Protein AF-A0A4Y2H648-F1 (afdb_monomer)

Structure (mmCIF, N/CA/C/O backbone):
data_AF-A0A4Y2H648-F1
#
_entry.id   AF-A0A4Y2H648-F1
#
loop_
_atom_site.group_PDB
_atom_site.id
_atom_site.type_symbol
_atom_site.label_atom_id
_atom_site.label_alt_id
_atom_site.label_comp_id
_atom_site.label_asym_id
_atom_site.label_entity_id
_atom_site.label_seq_id
_atom_site.pdbx_PDB_ins_code
_atom_site.Cartn_x
_atom_site.Cartn_y
_atom_site.Cartn_z
_atom_site.occupancy
_atom_site.B_iso_or_equiv
_atom_site.auth_seq_id
_atom_site.auth_comp_id
_atom_site.auth_asym_id
_atom_site.auth_atom_id
_atom_site.pdbx_PDB_model_num
ATOM 1 N N . THR A 1 1 ? 8.437 -35.484 0.766 1.00 56.31 1 THR A N 1
ATOM 2 C CA . THR A 1 1 ? 7.926 -36.412 -0.261 1.00 56.31 1 THR A CA 1
ATOM 3 C C . THR A 1 1 ? 6.545 -36.847 0.167 1.00 56.31 1 THR A C 1
ATOM 5 O O . THR A 1 1 ? 6.325 -37.040 1.355 1.00 56.31 1 THR A O 1
ATOM 8 N N . VAL A 1 2 ? 5.593 -36.913 -0.756 1.00 60.34 2 VAL A N 1
ATOM 9 C CA . VAL A 1 2 ? 4.230 -37.395 -0.481 1.00 60.34 2 VAL A CA 1
ATOM 10 C C . VAL A 1 2 ? 4.088 -38.755 -1.157 1.00 60.34 2 VAL A C 1
ATOM 12 O O . VAL A 1 2 ? 4.535 -38.912 -2.292 1.00 60.34 2 VAL A O 1
ATOM 15 N N . ARG A 1 3 ? 3.530 -39.748 -0.459 1.00 74.69 3 ARG A N 1
ATOM 16 C CA . ARG A 1 3 ? 3.314 -41.106 -0.981 1.00 74.69 3 ARG A CA 1
ATOM 17 C C . ARG A 1 3 ? 1.836 -41.286 -1.309 1.00 74.69 3 ARG A C 1
ATOM 19 O O . ARG A 1 3 ? 0.997 -41.031 -0.451 1.00 74.69 3 ARG A O 1
ATOM 26 N N . VAL A 1 4 ? 1.531 -41.753 -2.517 1.00 65.62 4 VAL A N 1
ATOM 27 C CA . VAL A 1 4 ? 0.186 -42.203 -2.904 1.00 65.62 4 VAL A CA 1
ATOM 28 C C . VAL A 1 4 ? 0.320 -43.620 -3.457 1.00 65.62 4 VAL A C 1
ATOM 30 O O . VAL A 1 4 ? 1.028 -43.845 -4.437 1.00 65.62 4 VAL A O 1
ATOM 33 N N . GLY A 1 5 ? -0.294 -44.599 -2.786 1.00 81.19 5 GLY A N 1
ATOM 34 C CA . GLY A 1 5 ? -0.111 -46.020 -3.104 1.00 81.19 5 GLY A CA 1
ATOM 35 C C . GLY A 1 5 ? 1.351 -46.470 -2.957 1.00 81.19 5 GLY A C 1
ATOM 36 O O . GLY A 1 5 ? 1.956 -46.309 -1.893 1.00 81.19 5 GLY A O 1
ATOM 37 N N . ASN A 1 6 ? 1.934 -47.011 -4.032 1.00 81.88 6 ASN A N 1
ATOM 38 C CA . ASN A 1 6 ? 3.342 -47.437 -4.090 1.00 81.88 6 ASN A CA 1
ATOM 39 C C . ASN A 1 6 ? 4.291 -46.399 -4.705 1.00 81.88 6 ASN A C 1
ATOM 41 O O . ASN A 1 6 ? 5.480 -46.670 -4.860 1.00 81.88 6 ASN A O 1
ATOM 45 N N . SER A 1 7 ? 3.801 -45.203 -5.027 1.00 66.81 7 SER A N 1
ATOM 46 C CA . SER A 1 7 ? 4.593 -44.171 -5.692 1.00 66.81 7 SER A CA 1
ATOM 47 C C . SER A 1 7 ? 4.903 -43.018 -4.739 1.00 66.81 7 SER A C 1
ATOM 49 O O . SER A 1 7 ? 4.025 -42.504 -4.042 1.00 66.81 7 SER A O 1
ATOM 51 N N . PHE A 1 8 ? 6.168 -42.595 -4.717 1.00 81.38 8 PHE A N 1
ATOM 52 C CA . PHE A 1 8 ? 6.629 -41.427 -3.969 1.00 81.38 8 PHE A CA 1
ATOM 53 C C . PHE A 1 8 ? 6.791 -40.226 -4.904 1.00 81.38 8 PHE A C 1
ATOM 55 O O . PHE A 1 8 ? 7.285 -40.360 -6.022 1.00 81.38 8 PHE A O 1
ATOM 62 N N . SER A 1 9 ? 6.401 -39.038 -4.441 1.00 78.31 9 SER A N 1
ATOM 63 C CA . SER A 1 9 ? 6.643 -37.790 -5.167 1.00 78.31 9 SER A CA 1
ATOM 64 C C . SER A 1 9 ? 8.141 -37.479 -5.249 1.00 78.31 9 SER A C 1
ATOM 66 O O . SER A 1 9 ? 8.887 -37.746 -4.304 1.00 78.31 9 SER A O 1
ATOM 68 N N . SER A 1 10 ? 8.566 -36.793 -6.312 1.00 77.94 10 SER A N 1
ATOM 69 C CA . SER A 1 10 ? 9.904 -36.198 -6.372 1.00 77.94 10 SER A CA 1
ATOM 70 C C . SER A 1 10 ? 10.099 -35.147 -5.268 1.00 77.94 10 SER A C 1
ATOM 72 O O . SER A 1 10 ? 9.147 -34.500 -4.811 1.00 77.94 10 SER A O 1
ATOM 74 N N . GLY A 1 11 ? 11.338 -35.010 -4.788 1.00 75.94 11 GLY A N 1
ATOM 75 C CA . GLY A 1 11 ? 11.712 -33.961 -3.842 1.00 75.94 11 GLY A CA 1
ATOM 76 C C . GLY A 1 11 ? 11.601 -32.586 -4.498 1.00 75.94 11 GLY A C 1
ATOM 77 O O . GLY A 1 11 ? 12.023 -32.407 -5.638 1.00 75.94 11 GLY A O 1
ATOM 78 N N . ARG A 1 12 ? 11.026 -31.613 -3.787 1.00 71.94 12 ARG A N 1
ATOM 79 C CA . ARG A 1 12 ? 10.993 -30.207 -4.207 1.00 71.94 12 ARG A CA 1
ATOM 80 C C . ARG A 1 12 ? 11.706 -29.360 -3.166 1.00 71.94 12 ARG A C 1
ATOM 82 O O . ARG A 1 12 ? 11.459 -29.525 -1.973 1.00 71.94 12 ARG A O 1
ATOM 89 N N . THR A 1 13 ? 12.560 -28.452 -3.620 1.00 73.38 13 THR A N 1
ATOM 90 C CA . THR A 1 13 ? 13.232 -27.478 -2.758 1.00 73.38 13 THR A CA 1
ATOM 91 C C . THR A 1 13 ? 12.210 -26.461 -2.249 1.00 73.38 13 THR A C 1
ATOM 93 O O . THR A 1 13 ? 11.437 -25.910 -3.032 1.00 73.38 13 THR A O 1
ATOM 96 N N . ILE A 1 14 ? 12.176 -26.229 -0.936 1.00 61.16 14 ILE A N 1
ATOM 97 C CA . ILE A 1 14 ? 11.295 -25.231 -0.318 1.00 61.16 14 ILE A CA 1
ATOM 98 C C . ILE A 1 14 ? 12.033 -23.890 -0.315 1.00 61.16 14 ILE A C 1
ATOM 100 O O . ILE A 1 14 ? 13.020 -23.736 0.394 1.00 61.16 14 ILE A O 1
ATOM 104 N N . GLU A 1 15 ? 11.557 -22.918 -1.094 1.00 59.50 15 GLU A N 1
ATOM 105 C CA . GLU A 1 15 ? 12.171 -21.579 -1.156 1.00 59.50 15 GLU A CA 1
ATOM 106 C C . GLU A 1 15 ? 11.704 -20.637 -0.035 1.00 59.50 15 GLU A C 1
ATOM 108 O O . GLU A 1 15 ? 12.376 -19.658 0.284 1.00 59.50 15 GLU A O 1
ATOM 113 N N . ALA A 1 16 ? 10.533 -20.894 0.554 1.00 59.06 16 ALA A N 1
ATOM 114 C CA . ALA A 1 16 ? 10.008 -20.136 1.685 1.00 59.06 16 ALA A CA 1
ATOM 115 C C . ALA A 1 16 ? 8.931 -20.930 2.433 1.00 59.06 16 ALA A C 1
ATOM 117 O O . ALA A 1 16 ? 8.161 -21.668 1.820 1.00 59.06 16 ALA A O 1
ATOM 118 N N . GLY A 1 17 ? 8.825 -20.686 3.739 1.00 60.22 17 GLY A N 1
ATOM 119 C CA . GLY A 1 17 ? 7.880 -21.360 4.627 1.00 60.22 17 GLY A CA 1
ATOM 120 C C . GLY A 1 17 ? 8.559 -22.426 5.482 1.00 60.22 17 GLY A C 1
ATOM 121 O O . GLY A 1 17 ? 9.676 -22.852 5.198 1.00 60.22 17 GLY A O 1
ATOM 122 N N . VAL A 1 18 ? 7.885 -22.834 6.554 1.00 69.62 18 VAL A N 1
ATOM 123 C CA . VAL A 1 18 ? 8.356 -23.900 7.441 1.00 69.62 18 VAL A CA 1
ATOM 124 C C . VAL A 1 18 ? 7.448 -25.111 7.269 1.00 69.62 18 VAL A C 1
ATOM 126 O O . VAL A 1 18 ? 6.243 -24.959 7.074 1.00 69.62 18 VAL A O 1
ATOM 129 N N . VAL A 1 19 ? 8.021 -26.315 7.306 1.00 72.69 19 VAL A N 1
ATOM 130 C CA . VAL A 1 19 ? 7.260 -27.562 7.157 1.00 72.69 19 VAL A CA 1
ATOM 131 C C . VAL A 1 19 ? 6.225 -27.657 8.278 1.00 72.69 19 VAL A C 1
ATOM 133 O O . VAL A 1 19 ? 6.572 -27.622 9.465 1.00 72.69 19 VAL A O 1
ATOM 136 N N . GLN A 1 20 ? 4.954 -27.777 7.898 1.00 69.06 20 GLN A N 1
ATOM 137 C CA . GLN A 1 20 ? 3.858 -27.970 8.841 1.00 69.06 20 GLN A CA 1
ATOM 138 C C . GLN A 1 20 ? 4.069 -29.294 9.593 1.00 69.06 20 GLN A C 1
ATOM 140 O O . GLN A 1 20 ? 4.356 -30.319 8.979 1.00 69.06 20 GLN A O 1
ATOM 145 N N . GLY A 1 21 ? 3.988 -29.263 10.926 1.00 71.06 21 GLY A N 1
ATOM 146 C CA . GLY A 1 21 ? 4.304 -30.416 11.782 1.00 71.06 21 GLY A CA 1
ATOM 147 C C . GLY A 1 21 ? 5.778 -30.538 12.195 1.00 71.06 21 GLY A C 1
ATOM 148 O O . GLY A 1 21 ? 6.138 -31.474 12.906 1.00 71.06 21 GLY A O 1
ATOM 149 N N . SER A 1 22 ? 6.647 -29.600 11.800 1.00 78.75 22 SER A N 1
ATOM 150 C CA . SER A 1 22 ? 8.022 -29.549 12.314 1.00 78.75 22 SER A CA 1
ATOM 151 C C . SER A 1 22 ? 8.075 -29.009 13.749 1.00 78.75 22 SER A C 1
ATOM 153 O O . SER A 1 22 ? 7.385 -28.050 14.091 1.00 78.75 22 SER A O 1
ATOM 155 N N . LYS A 1 23 ? 8.964 -29.575 14.579 1.00 77.19 23 LYS A N 1
ATOM 156 C CA . LYS 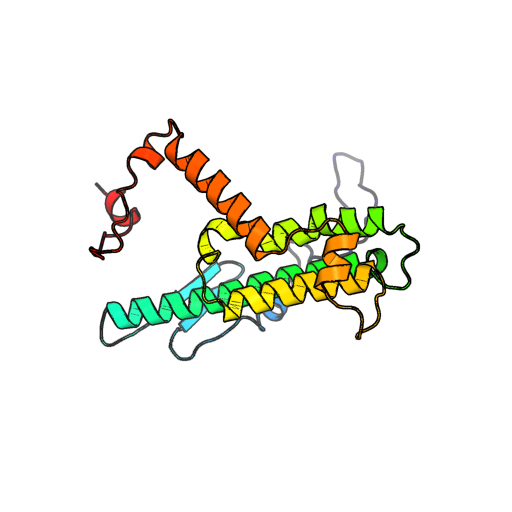A 1 23 ? 9.203 -29.106 15.960 1.00 77.19 23 LYS A CA 1
ATOM 157 C C . LYS A 1 23 ? 9.715 -27.659 16.021 1.00 77.19 23 LYS A C 1
ATOM 159 O O . LYS A 1 23 ? 9.470 -26.966 17.000 1.00 77.19 23 LYS A O 1
ATOM 164 N N . LEU A 1 24 ? 10.403 -27.207 14.969 1.00 74.38 24 LEU A N 1
ATOM 165 C CA . LEU A 1 24 ? 10.948 -25.849 14.856 1.00 74.38 24 LEU A CA 1
ATOM 166 C C . LEU A 1 24 ? 9.954 -24.837 14.269 1.00 74.38 24 LEU A C 1
ATOM 168 O O . LEU A 1 24 ? 10.129 -23.640 14.472 1.00 74.38 24 LEU A O 1
ATOM 172 N N . GLY A 1 25 ? 8.898 -25.289 13.583 1.00 76.44 25 GLY A N 1
ATOM 173 C CA . GLY A 1 25 ? 7.875 -24.427 12.980 1.00 76.44 25 GLY A CA 1
ATOM 174 C C . GLY A 1 25 ? 7.325 -23.356 13.922 1.00 76.44 25 GLY A C 1
ATOM 175 O O . GLY A 1 25 ? 7.406 -22.175 13.577 1.00 76.44 25 GLY A O 1
ATOM 176 N N . PRO A 1 26 ? 6.849 -23.728 15.124 1.00 77.44 26 PRO A N 1
ATOM 177 C CA . PRO A 1 26 ? 6.342 -22.765 16.098 1.00 77.44 26 PRO A CA 1
ATOM 178 C C . PRO A 1 26 ? 7.392 -21.737 16.544 1.00 77.44 26 PRO A C 1
ATOM 180 O O . PRO A 1 26 ? 7.087 -20.555 16.661 1.00 77.44 26 PRO A O 1
ATOM 183 N N . GLN A 1 27 ? 8.646 -22.155 16.739 1.00 73.56 27 GLN A N 1
ATOM 184 C CA . GLN A 1 27 ? 9.730 -21.261 17.162 1.00 73.56 27 GLN A CA 1
ATOM 185 C C . GLN A 1 27 ? 10.105 -20.267 16.057 1.00 73.56 27 GLN A C 1
ATOM 187 O O . GLN A 1 27 ? 10.240 -19.072 16.315 1.00 73.56 27 GLN A O 1
ATOM 192 N N . CYS A 1 28 ? 10.209 -20.737 14.810 1.00 68.88 28 CYS A N 1
ATOM 193 C CA . CYS A 1 28 ? 10.437 -19.878 13.652 1.00 68.88 28 CYS A CA 1
ATOM 194 C C . CYS A 1 28 ? 9.297 -18.872 13.457 1.00 68.88 28 CYS A C 1
ATOM 196 O O . CYS A 1 28 ? 9.558 -17.719 13.123 1.00 68.88 28 CYS A O 1
ATOM 198 N N . PHE A 1 29 ? 8.048 -19.285 13.692 1.00 69.62 29 PHE A N 1
ATOM 199 C CA . PHE A 1 29 ? 6.898 -18.389 13.649 1.00 69.62 29 PHE A CA 1
ATOM 200 C C . PHE A 1 29 ? 6.971 -17.312 14.745 1.00 69.62 29 PHE A C 1
ATOM 202 O O . PHE A 1 29 ? 6.808 -16.135 14.438 1.00 69.62 29 PHE A O 1
ATOM 209 N N . SER A 1 30 ? 7.303 -17.676 15.990 1.00 74.06 30 SER A N 1
ATOM 210 C CA . SER A 1 30 ? 7.474 -16.710 17.087 1.00 74.06 30 SER A CA 1
ATOM 211 C C . SER A 1 30 ? 8.573 -15.683 16.805 1.00 74.06 30 SER A C 1
ATOM 213 O O . SER A 1 30 ? 8.378 -14.496 17.051 1.00 74.06 30 SER A O 1
ATOM 215 N N . ILE A 1 31 ? 9.706 -16.112 16.235 1.00 74.75 31 ILE A N 1
ATOM 216 C CA . ILE A 1 31 ? 10.774 -15.201 15.790 1.00 74.75 31 ILE A CA 1
ATOM 217 C C . ILE A 1 31 ? 10.264 -14.294 14.662 1.00 74.75 31 ILE A C 1
ATOM 219 O O . ILE A 1 31 ? 10.514 -13.092 14.673 1.00 74.75 31 ILE A O 1
ATOM 223 N N . PHE A 1 32 ? 9.518 -14.855 13.707 1.00 68.00 32 PHE A N 1
ATOM 224 C CA . PHE A 1 32 ? 8.982 -14.131 12.556 1.00 68.00 32 PHE A CA 1
ATOM 225 C C . PHE A 1 32 ? 8.021 -12.997 12.947 1.00 68.00 32 PHE A C 1
ATOM 227 O O . PHE A 1 32 ? 8.069 -11.926 12.344 1.00 68.00 32 PHE A O 1
ATOM 234 N N . VAL A 1 33 ? 7.168 -13.200 13.956 1.00 72.19 33 VAL A N 1
ATOM 235 C CA . VAL A 1 33 ? 6.209 -12.180 14.423 1.00 72.19 33 VAL A CA 1
ATOM 236 C C . VAL A 1 33 ? 6.765 -11.257 15.510 1.00 72.19 33 VAL A C 1
ATOM 238 O O . VAL A 1 33 ? 6.073 -10.334 15.932 1.00 72.19 33 VAL A O 1
ATO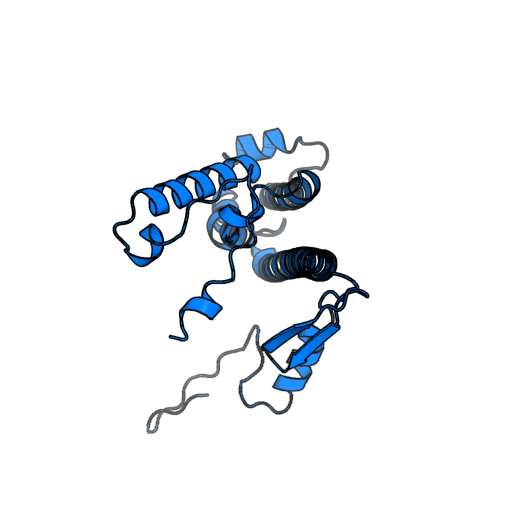M 241 N N . ASN A 1 34 ? 8.005 -11.458 15.965 1.00 79.31 34 ASN A N 1
ATOM 242 C CA . ASN A 1 34 ? 8.559 -10.718 17.102 1.00 79.31 34 ASN A CA 1
ATOM 243 C C . ASN A 1 34 ? 8.664 -9.198 16.853 1.00 79.31 34 ASN A C 1
ATOM 245 O O . ASN A 1 34 ? 8.527 -8.415 17.792 1.00 79.31 34 ASN A O 1
ATOM 249 N N . ASP A 1 35 ? 8.829 -8.789 15.590 1.00 79.12 35 ASP A N 1
ATOM 250 C CA . ASP A 1 35 ? 8.943 -7.384 15.162 1.00 79.12 35 ASP A CA 1
ATOM 251 C C . ASP A 1 35 ? 7.589 -6.657 15.030 1.00 79.12 35 ASP A C 1
ATOM 253 O O . ASP A 1 35 ? 7.537 -5.526 14.531 1.00 79.12 35 ASP A O 1
ATOM 257 N N . ILE A 1 36 ? 6.479 -7.301 15.406 1.00 82.50 36 ILE A N 1
ATOM 258 C CA . ILE A 1 36 ? 5.145 -6.694 15.379 1.00 82.50 36 ILE A CA 1
ATOM 259 C C . ILE A 1 36 ? 5.114 -5.408 16.218 1.00 82.50 36 ILE A C 1
ATOM 261 O O . ILE A 1 36 ? 5.704 -5.320 17.297 1.00 82.50 36 ILE A O 1
ATOM 265 N N . THR A 1 37 ? 4.413 -4.386 15.726 1.00 81.88 37 THR A N 1
ATOM 266 C CA . THR A 1 37 ? 4.298 -3.097 16.419 1.00 81.88 37 THR A CA 1
ATOM 267 C C . THR A 1 37 ? 3.648 -3.262 17.788 1.00 81.88 37 THR A C 1
ATOM 269 O O . THR A 1 37 ? 2.596 -3.891 17.903 1.00 81.88 37 THR A O 1
ATOM 272 N N . ARG A 1 38 ? 4.234 -2.648 18.817 1.00 80.94 38 ARG A N 1
ATOM 273 C CA . ARG A 1 38 ? 3.690 -2.583 20.181 1.00 80.94 38 ARG A CA 1
ATOM 274 C C . ARG A 1 38 ? 3.431 -1.121 20.543 1.00 80.94 38 ARG A C 1
ATOM 276 O O . ARG A 1 38 ? 4.246 -0.268 20.206 1.00 80.94 38 ARG A O 1
ATOM 283 N N . ASN A 1 39 ? 2.321 -0.851 21.222 1.00 79.38 39 ASN A N 1
ATOM 284 C CA . ASN A 1 39 ? 1.983 0.457 21.788 1.00 79.38 39 ASN A CA 1
ATOM 285 C C . ASN A 1 39 ? 1.837 0.297 23.314 1.00 79.38 39 ASN A C 1
ATOM 287 O O . ASN A 1 39 ? 1.419 -0.759 23.779 1.00 79.38 39 ASN A O 1
ATOM 291 N N .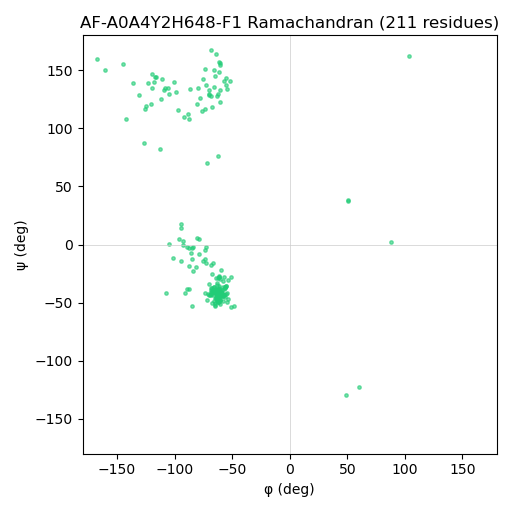 GLN A 1 40 ? 2.199 1.321 24.085 1.00 80.50 40 GLN A N 1
ATOM 292 C CA . GLN A 1 40 ? 2.041 1.362 25.541 1.00 80.50 40 GLN A CA 1
ATOM 293 C C . GLN A 1 40 ? 0.567 1.415 25.975 1.00 80.50 40 GLN A C 1
ATOM 295 O O . GLN A 1 40 ? 0.230 0.960 27.062 1.00 80.50 40 GLN A O 1
ATOM 300 N N . GLU A 1 41 ? -0.319 1.930 25.121 1.00 84.50 41 GLU A N 1
ATOM 301 C CA . GLU A 1 41 ? -1.750 2.097 25.417 1.00 84.50 41 GLU A CA 1
ATOM 302 C C . GLU A 1 41 ? -2.583 0.832 25.155 1.00 84.50 41 GLU A C 1
ATOM 304 O O . GLU A 1 41 ? -3.750 0.756 25.548 1.00 84.50 41 GLU A O 1
ATOM 309 N N . THR A 1 42 ? -2.002 -0.157 24.469 1.00 84.81 42 THR A N 1
ATOM 310 C CA . THR A 1 42 ? -2.690 -1.388 24.071 1.00 84.81 42 THR A CA 1
ATOM 311 C C . THR A 1 42 ? -1.873 -2.618 24.434 1.00 84.81 42 THR A C 1
ATOM 313 O O . THR A 1 42 ? -0.719 -2.750 24.033 1.00 84.81 42 THR A O 1
ATOM 316 N N . LEU A 1 43 ? -2.497 -3.573 25.113 1.00 87.94 43 LEU A N 1
ATOM 317 C CA . LEU A 1 43 ? -1.914 -4.880 25.363 1.00 87.94 43 LEU A CA 1
ATOM 318 C C . LEU A 1 43 ? -2.082 -5.762 24.120 1.00 87.94 43 LEU A C 1
ATOM 320 O O . LEU A 1 43 ? -3.200 -6.021 23.669 1.00 87.94 43 LEU A O 1
ATOM 324 N N . LEU A 1 44 ? -0.955 -6.225 23.584 1.00 87.12 44 LEU A N 1
ATOM 325 C CA . LEU A 1 44 ? -0.902 -7.173 22.480 1.00 87.12 44 LEU A CA 1
ATOM 326 C C . LEU A 1 44 ? -0.708 -8.588 23.030 1.00 87.12 44 LEU A C 1
ATOM 328 O O . LEU A 1 44 ? 0.339 -8.900 23.596 1.00 87.12 44 LEU A O 1
ATOM 332 N N . CYS A 1 45 ? -1.695 -9.449 22.815 1.00 85.69 45 CYS A N 1
ATOM 333 C CA . CYS A 1 45 ? -1.628 -10.869 23.133 1.00 85.69 45 CYS A CA 1
ATOM 334 C C . CYS A 1 45 ? -1.609 -11.664 21.826 1.00 85.69 45 CYS A C 1
ATOM 336 O O . CYS A 1 45 ? -2.497 -11.504 20.992 1.00 85.69 45 CYS A O 1
ATOM 338 N N . MET A 1 46 ? -0.607 -12.520 21.641 1.00 84.25 46 MET A N 1
ATOM 339 C CA . MET A 1 46 ? -0.474 -13.356 20.446 1.00 84.25 46 MET A CA 1
ATOM 340 C C . MET A 1 46 ? -0.409 -14.823 20.839 1.00 84.25 46 MET A C 1
ATOM 342 O O . MET A 1 46 ? 0.282 -15.179 21.794 1.00 84.25 46 MET A O 1
ATOM 346 N N . TYR A 1 47 ? -1.087 -15.666 20.071 1.00 79.00 47 TYR A N 1
ATOM 347 C CA . TYR A 1 47 ? -0.966 -17.111 20.153 1.00 79.00 47 TYR A CA 1
ATOM 348 C C . TYR A 1 47 ? -1.040 -17.690 18.741 1.00 79.00 47 TYR A C 1
ATOM 350 O O . TYR A 1 47 ? -2.098 -17.672 18.123 1.00 79.00 47 TYR A O 1
ATOM 358 N N . ALA A 1 48 ? 0.089 -18.180 18.220 1.00 78.62 48 ALA A N 1
ATOM 359 C CA . ALA A 1 48 ? 0.207 -18.539 16.805 1.00 78.62 48 ALA A CA 1
ATOM 360 C C . ALA A 1 48 ? -0.316 -17.399 15.896 1.00 78.62 48 ALA A C 1
ATOM 362 O O . ALA A 1 48 ? 0.100 -16.251 16.059 1.00 78.62 48 ALA A O 1
ATOM 363 N N . ASP A 1 49 ? -1.194 -17.693 14.938 1.00 74.25 49 ASP A N 1
ATOM 364 C CA . ASP A 1 49 ? -1.803 -16.712 14.038 1.00 74.25 49 ASP A CA 1
ATOM 365 C C . ASP A 1 49 ? -2.905 -15.856 14.685 1.00 74.25 49 ASP A C 1
ATOM 367 O O . ASP A 1 49 ? -3.236 -14.790 14.154 1.00 74.25 49 ASP A O 1
ATOM 371 N N . ASP A 1 50 ? -3.409 -16.244 15.857 1.00 79.25 50 ASP A N 1
ATOM 372 C CA . ASP A 1 50 ? -4.401 -15.471 16.594 1.00 79.25 50 ASP A CA 1
ATOM 373 C C . ASP A 1 50 ? -3.753 -14.289 17.322 1.00 79.25 50 ASP A C 1
ATOM 375 O O . ASP A 1 50 ? -2.810 -14.419 18.108 1.00 79.25 50 ASP A O 1
ATOM 379 N N . THR A 1 51 ? -4.290 -13.095 17.073 1.00 81.94 51 THR A N 1
ATOM 380 C CA . THR A 1 51 ? -3.836 -11.849 17.699 1.00 81.94 51 THR A CA 1
ATOM 381 C C . THR A 1 51 ? -5.008 -11.148 18.372 1.00 81.94 51 THR A C 1
ATOM 383 O O . THR A 1 51 ? -5.970 -10.747 17.716 1.00 81.94 51 THR A O 1
ATOM 386 N N . ALA A 1 52 ? -4.913 -10.959 19.686 1.00 86.00 52 ALA A N 1
ATOM 387 C CA . ALA A 1 52 ? -5.841 -10.173 20.482 1.00 86.00 52 ALA A CA 1
ATOM 388 C C . ALA A 1 52 ? -5.199 -8.838 20.880 1.00 86.00 52 ALA A C 1
ATOM 390 O O . ALA A 1 52 ? -4.051 -8.778 21.316 1.00 86.00 52 ALA A O 1
ATOM 391 N N . ILE A 1 53 ? -5.965 -7.758 20.731 1.00 88.62 53 ILE A N 1
ATOM 392 C CA . ILE A 1 53 ? -5.550 -6.397 21.074 1.00 88.62 53 ILE A CA 1
ATOM 393 C C . ILE A 1 53 ? -6.529 -5.891 22.120 1.00 88.62 53 ILE A C 1
ATOM 395 O O . ILE A 1 53 ? -7.735 -5.823 21.868 1.00 88.62 53 ILE A O 1
ATOM 399 N N . MET A 1 54 ? -6.011 -5.539 23.288 1.00 88.62 54 MET A N 1
ATOM 400 C CA . MET A 1 54 ? -6.800 -5.034 24.404 1.00 88.62 54 MET A CA 1
ATOM 401 C C . MET A 1 54 ? -6.372 -3.603 24.716 1.00 88.62 54 MET A C 1
ATOM 403 O O . MET A 1 54 ? -5.201 -3.262 24.606 1.00 88.62 54 MET A O 1
ATOM 407 N N . SER A 1 55 ? -7.318 -2.753 25.098 1.00 89.44 55 SER A N 1
ATOM 408 C CA . SER A 1 55 ? -7.050 -1.374 25.508 1.00 89.44 55 SER A CA 1
ATOM 409 C C . SER A 1 55 ? -7.865 -1.066 26.751 1.00 89.44 55 SER A C 1
ATOM 411 O O . SER A 1 55 ? -9.045 -1.410 26.821 1.00 89.44 55 SER A O 1
ATOM 413 N N . THR A 1 56 ? -7.250 -0.370 27.698 1.00 87.00 56 THR A N 1
ATOM 414 C CA . THR A 1 56 ? -7.890 0.120 28.922 1.00 87.00 56 THR A CA 1
ATOM 415 C C . THR A 1 56 ? -7.880 1.642 28.920 1.00 87.00 56 THR A C 1
ATOM 417 O O . THR A 1 56 ? -6.924 2.249 28.447 1.00 87.00 56 THR A O 1
ATOM 420 N N . GLY A 1 57 ? -8.928 2.278 29.436 1.00 84.75 57 GLY A N 1
ATOM 421 C CA . GLY A 1 57 ? -9.001 3.735 29.475 1.00 84.75 57 GLY A CA 1
ATOM 422 C C . GLY A 1 57 ? -10.125 4.237 30.368 1.00 84.75 57 GLY A C 1
ATOM 423 O O . GLY A 1 57 ? -11.081 3.517 30.641 1.00 84.75 57 GLY A O 1
ATOM 424 N N . VAL A 1 58 ? -10.010 5.495 30.797 1.00 85.94 58 VAL A N 1
ATOM 425 C CA . VAL A 1 58 ? -10.973 6.177 31.684 1.00 85.94 58 VAL A CA 1
ATOM 426 C C . VAL A 1 58 ? -12.345 6.411 31.042 1.00 85.94 58 VAL A C 1
ATOM 428 O O . VAL A 1 58 ? -13.317 6.691 31.736 1.00 85.94 58 VAL A O 1
ATOM 431 N N . SER A 1 59 ? -12.451 6.294 29.716 1.00 89.00 59 SER A N 1
ATOM 432 C CA . SER A 1 59 ? -13.713 6.413 28.989 1.00 89.00 59 SER A CA 1
ATOM 433 C C . SER A 1 59 ? -13.763 5.469 27.789 1.00 89.00 59 SER A C 1
ATOM 435 O O . SER A 1 59 ? -12.740 5.118 27.198 1.00 89.00 59 SER A O 1
ATOM 437 N N . GLN A 1 60 ? -14.979 5.105 27.369 1.00 83.44 60 GLN A N 1
ATOM 438 C CA . GLN A 1 60 ? -15.199 4.307 26.157 1.00 83.44 60 GLN A CA 1
ATOM 439 C C . GLN A 1 60 ? -14.614 4.976 24.901 1.00 83.44 60 GLN A C 1
ATOM 441 O O . GLN A 1 60 ? -14.204 4.285 23.967 1.00 83.44 60 GLN A O 1
ATOM 446 N N . GLN A 1 61 ? -14.595 6.311 24.873 1.00 83.19 61 GLN A N 1
ATOM 447 C CA . GLN A 1 61 ? -14.041 7.076 23.762 1.00 83.19 61 GLN A CA 1
ATOM 448 C C . GLN A 1 61 ? -12.522 6.891 23.695 1.00 83.19 61 GLN A C 1
ATOM 450 O O . GLN A 1 61 ? -12.024 6.445 22.668 1.00 83.19 61 GLN A O 1
ATOM 455 N N . ALA A 1 62 ? -11.823 7.071 24.821 1.00 83.19 62 ALA A N 1
ATOM 456 C CA . ALA A 1 62 ? -10.379 6.853 24.911 1.00 83.19 62 ALA A CA 1
ATOM 457 C C . ALA A 1 62 ? -9.978 5.423 24.504 1.00 83.19 62 ALA A C 1
ATOM 459 O O . ALA A 1 62 ? -9.062 5.237 23.714 1.00 83.19 62 ALA A O 1
ATOM 460 N N . ILE A 1 63 ? -10.721 4.404 24.957 1.00 82.62 63 ILE A N 1
ATOM 461 C CA . ILE A 1 63 ? -10.482 3.003 24.558 1.00 82.62 63 ILE A CA 1
ATOM 462 C C . ILE A 1 63 ? -10.611 2.828 23.038 1.00 82.62 63 ILE A C 1
ATOM 464 O O . ILE A 1 63 ? -9.821 2.124 22.410 1.00 82.62 63 ILE A O 1
ATOM 468 N N . THR A 1 64 ? -11.625 3.450 22.438 1.00 83.25 64 THR A N 1
ATOM 469 C CA . THR A 1 64 ? -11.884 3.338 20.999 1.00 83.25 64 THR A CA 1
ATOM 470 C C . THR A 1 64 ? -10.794 4.035 20.188 1.00 83.25 64 THR A C 1
ATOM 472 O O . THR A 1 64 ? -10.335 3.483 19.189 1.00 83.25 64 THR A O 1
ATOM 475 N N . ASP A 1 65 ? -10.348 5.205 20.636 1.00 86.19 65 ASP A N 1
ATOM 476 C CA . ASP A 1 65 ? -9.310 5.987 19.970 1.00 86.19 65 ASP A CA 1
ATOM 477 C C . ASP A 1 65 ? -7.950 5.273 20.032 1.00 86.19 65 ASP A C 1
ATOM 479 O O . ASP A 1 65 ? -7.298 5.121 18.996 1.00 86.19 65 ASP A O 1
ATOM 483 N N . ASN A 1 66 ? -7.587 4.707 21.189 1.00 86.06 66 ASN A N 1
ATOM 484 C CA . ASN A 1 66 ? -6.369 3.908 21.364 1.00 86.06 66 ASN A CA 1
ATOM 485 C C . ASN A 1 66 ? -6.363 2.672 20.449 1.00 86.06 66 ASN A C 1
ATOM 487 O O . ASN A 1 66 ? -5.392 2.420 19.731 1.00 86.06 66 ASN A O 1
ATOM 491 N N . LEU A 1 67 ? -7.473 1.921 20.411 1.00 86.62 67 LEU A N 1
ATOM 492 C CA . LEU A 1 67 ? -7.606 0.755 19.532 1.00 86.62 67 LEU A CA 1
ATOM 493 C C . LEU A 1 67 ? -7.533 1.141 18.053 1.00 86.62 67 LEU A C 1
ATOM 495 O O . LEU A 1 67 ? -6.848 0.473 17.281 1.00 86.62 67 LEU A O 1
ATOM 499 N N . ASN A 1 68 ? -8.217 2.209 17.643 1.00 85.00 68 ASN A N 1
ATOM 500 C CA . ASN A 1 68 ? -8.185 2.678 16.259 1.00 85.00 68 ASN A CA 1
ATOM 501 C C . ASN A 1 68 ? -6.778 3.134 15.851 1.00 85.00 68 ASN A C 1
ATOM 503 O O . ASN A 1 68 ? -6.329 2.818 14.746 1.00 85.00 68 ASN A O 1
ATOM 507 N N . SER A 1 69 ? -6.072 3.834 16.744 1.00 84.88 69 SER A N 1
ATOM 508 C CA . SER A 1 69 ? -4.688 4.259 16.530 1.00 84.88 69 SER A CA 1
ATOM 509 C C . SER A 1 69 ? -3.766 3.053 16.334 1.00 84.88 69 SER A C 1
ATOM 511 O O . SER A 1 69 ? -3.086 2.949 15.306 1.00 84.88 69 SER A O 1
ATOM 513 N N . TYR A 1 70 ? -3.831 2.078 17.248 1.00 87.94 70 TYR A N 1
ATOM 514 C CA . TYR A 1 70 ? -3.030 0.860 17.166 1.00 87.94 70 TYR A CA 1
ATOM 515 C C . TYR A 1 70 ? -3.357 0.018 15.925 1.00 87.94 70 TYR A C 1
ATOM 517 O O . TYR A 1 70 ? -2.455 -0.428 15.220 1.00 87.94 70 TYR A O 1
ATOM 525 N N . LEU A 1 71 ? -4.637 -0.163 15.582 1.00 83.94 71 LEU A N 1
ATOM 526 C CA . LEU A 1 71 ? -5.032 -0.884 14.367 1.00 83.94 71 LEU A CA 1
ATOM 527 C C . LEU A 1 71 ? -4.513 -0.198 13.099 1.00 83.94 71 LEU A C 1
ATOM 529 O O . LEU A 1 71 ? -4.110 -0.871 12.146 1.00 83.94 71 LEU A O 1
ATOM 533 N N . ALA A 1 72 ? -4.475 1.136 13.080 1.00 81.88 72 ALA A N 1
ATOM 534 C CA . ALA A 1 72 ? -3.887 1.874 11.974 1.00 81.88 72 ALA A CA 1
ATOM 535 C C . ALA A 1 72 ? -2.363 1.658 11.893 1.00 81.88 72 ALA A C 1
ATOM 537 O O . ALA A 1 72 ? -1.822 1.562 10.790 1.00 81.88 72 ALA A O 1
ATOM 538 N N . GLU A 1 73 ? -1.662 1.574 13.027 1.00 82.81 73 GLU A N 1
ATOM 539 C CA . GLU A 1 73 ? -0.231 1.239 13.101 1.00 82.81 73 GLU A CA 1
ATOM 540 C C . GLU A 1 73 ? 0.065 -0.178 12.632 1.00 82.81 73 GLU A C 1
ATOM 542 O O . GLU A 1 73 ? 0.874 -0.363 11.719 1.00 82.81 73 GLU A O 1
ATOM 547 N N . LEU A 1 74 ? -0.643 -1.155 13.190 1.00 82.88 74 LEU A N 1
ATOM 548 C CA . LEU A 1 74 ? -0.506 -2.558 12.838 1.00 82.88 74 LEU A CA 1
ATOM 549 C C . LEU A 1 74 ? -0.808 -2.783 11.354 1.00 82.88 74 LEU A C 1
ATOM 551 O O . LEU A 1 74 ? -0.053 -3.456 10.652 1.00 82.88 74 LEU A O 1
ATOM 555 N N . GLY A 1 75 ? -1.865 -2.153 10.833 1.00 79.00 75 GLY A N 1
ATOM 556 C CA . GLY A 1 75 ? -2.194 -2.187 9.411 1.00 79.00 75 GLY A CA 1
ATOM 557 C C . GLY A 1 75 ? -1.069 -1.627 8.535 1.00 79.00 75 GLY A C 1
ATOM 558 O O . GLY A 1 75 ? -0.716 -2.230 7.518 1.00 79.00 75 GLY A O 1
ATOM 559 N N . ARG A 1 76 ? -0.442 -0.510 8.938 1.00 77.50 76 ARG A N 1
ATOM 560 C CA . ARG A 1 76 ? 0.731 0.043 8.237 1.00 77.50 76 ARG A CA 1
ATOM 561 C C . ARG A 1 76 ? 1.906 -0.927 8.261 1.00 77.50 76 ARG A C 1
ATOM 563 O O . ARG A 1 76 ? 2.525 -1.124 7.215 1.00 77.50 76 ARG A O 1
ATOM 570 N N . TRP A 1 77 ? 2.197 -1.521 9.414 1.00 82.50 77 TRP A N 1
ATOM 571 C CA . TRP A 1 77 ? 3.281 -2.486 9.567 1.00 82.50 77 TRP A CA 1
ATOM 572 C C . TRP A 1 77 ? 3.059 -3.714 8.683 1.00 82.50 77 TRP A C 1
ATOM 574 O O . TRP A 1 77 ? 3.928 -4.032 7.878 1.00 82.50 77 TRP A O 1
ATOM 584 N N . LEU A 1 78 ? 1.869 -4.323 8.713 1.00 76.81 78 LEU A N 1
ATOM 585 C CA . LEU A 1 78 ? 1.526 -5.493 7.894 1.00 76.81 78 LEU A CA 1
ATOM 586 C C . LEU A 1 78 ? 1.668 -5.217 6.394 1.00 76.81 78 LEU A C 1
ATOM 588 O O . LEU A 1 78 ? 2.224 -6.033 5.655 1.00 76.81 78 LEU A O 1
ATOM 592 N N . ILE A 1 79 ? 1.191 -4.057 5.933 1.00 74.69 79 ILE A N 1
ATOM 593 C CA . ILE A 1 79 ? 1.319 -3.641 4.531 1.00 74.69 79 ILE A CA 1
ATOM 594 C C . ILE A 1 79 ? 2.796 -3.466 4.165 1.00 74.69 79 ILE A C 1
ATOM 596 O O . ILE A 1 79 ? 3.246 -4.002 3.151 1.00 74.69 79 ILE A O 1
ATOM 600 N N . GLN A 1 80 ? 3.569 -2.755 4.990 1.00 77.94 80 GLN A N 1
ATOM 601 C CA . GLN A 1 80 ? 5.003 -2.568 4.764 1.00 77.94 80 GLN A CA 1
ATOM 602 C C . GLN A 1 80 ? 5.750 -3.900 4.728 1.00 77.94 80 GLN A C 1
ATOM 604 O O . GLN A 1 80 ? 6.577 -4.102 3.841 1.00 77.94 80 GLN A O 1
ATOM 609 N N . TRP A 1 81 ? 5.427 -4.821 5.634 1.00 79.00 81 TRP A N 1
ATOM 610 C CA . TRP A 1 81 ? 6.045 -6.138 5.712 1.00 79.00 81 TRP A CA 1
ATOM 611 C C . TRP A 1 81 ? 5.726 -6.994 4.486 1.00 79.00 81 TRP A C 1
ATOM 613 O O . TRP A 1 81 ? 6.643 -7.501 3.837 1.00 79.00 81 TRP A O 1
ATOM 623 N N . LYS A 1 82 ? 4.447 -7.085 4.091 1.00 78.44 82 LYS A N 1
ATOM 624 C CA . LYS A 1 82 ? 4.034 -7.809 2.876 1.00 78.44 82 LYS A CA 1
ATOM 625 C C . LYS A 1 82 ? 4.704 -7.244 1.627 1.00 78.44 82 LYS A C 1
ATOM 627 O O . LYS A 1 82 ? 5.168 -8.003 0.778 1.00 78.44 82 LYS A O 1
ATOM 632 N N . ILE A 1 83 ? 4.804 -5.921 1.526 1.00 81.00 83 ILE A N 1
ATOM 633 C CA . ILE A 1 83 ? 5.483 -5.266 0.408 1.00 81.00 83 ILE A CA 1
ATOM 634 C C . ILE A 1 83 ? 6.989 -5.524 0.451 1.00 81.00 83 ILE A C 1
ATOM 636 O O . ILE A 1 83 ? 7.570 -5.792 -0.596 1.00 81.00 83 ILE A O 1
ATOM 640 N N . LYS A 1 84 ? 7.634 -5.463 1.621 1.00 82.00 84 LYS A N 1
ATOM 641 C CA . LYS A 1 84 ? 9.069 -5.741 1.778 1.00 82.00 84 LYS A CA 1
ATOM 642 C C . LYS A 1 84 ? 9.391 -7.171 1.348 1.00 82.00 84 LYS A C 1
ATOM 644 O O . LYS A 1 84 ? 10.284 -7.357 0.525 1.00 82.00 84 LYS A O 1
ATOM 649 N N . ALA A 1 85 ? 8.616 -8.147 1.819 1.00 79.38 85 ALA A N 1
ATOM 650 C CA . ALA A 1 85 ? 8.763 -9.550 1.448 1.00 79.38 85 ALA A CA 1
ATOM 651 C C . ALA A 1 85 ? 8.544 -9.773 -0.060 1.00 79.38 85 ALA A C 1
ATOM 653 O O . ALA A 1 85 ? 9.365 -10.406 -0.724 1.00 79.38 85 ALA A O 1
ATOM 654 N N . ALA A 1 86 ? 7.480 -9.200 -0.636 1.00 80.00 86 ALA A N 1
ATOM 655 C CA . ALA A 1 86 ? 7.220 -9.291 -2.073 1.00 80.00 86 ALA A CA 1
ATOM 656 C C . ALA A 1 86 ? 8.325 -8.612 -2.898 1.00 80.00 86 ALA A C 1
ATOM 658 O O . ALA A 1 86 ? 8.797 -9.164 -3.888 1.00 80.00 86 ALA A O 1
ATOM 659 N N . LYS A 1 87 ? 8.795 -7.435 -2.471 1.00 82.50 87 LYS A N 1
ATOM 660 C CA . LYS A 1 87 ? 9.870 -6.698 -3.139 1.00 82.50 87 LYS A CA 1
ATOM 661 C C . LYS A 1 87 ? 11.194 -7.458 -3.095 1.00 82.50 87 LYS A C 1
ATOM 663 O O . LYS A 1 87 ? 11.900 -7.430 -4.094 1.00 82.50 87 LYS A O 1
ATOM 668 N N . GLN A 1 88 ? 11.525 -8.132 -1.992 1.00 83.50 88 GLN A N 1
ATOM 669 C CA . GLN A 1 88 ? 12.723 -8.975 -1.895 1.00 83.50 88 GLN A CA 1
ATOM 670 C C . GLN A 1 88 ? 12.673 -10.131 -2.895 1.00 83.50 88 GLN A C 1
ATOM 672 O O . GLN A 1 88 ? 13.606 -10.294 -3.676 1.00 83.50 88 GLN A O 1
ATOM 677 N N . LYS A 1 89 ? 11.555 -10.865 -2.952 1.00 82.56 89 LYS A N 1
ATOM 678 C CA . LYS A 1 89 ? 11.369 -11.959 -3.921 1.00 82.56 89 LYS A CA 1
ATOM 679 C C . LYS A 1 89 ? 11.426 -11.477 -5.371 1.00 82.56 89 LYS A C 1
ATOM 681 O O . LYS A 1 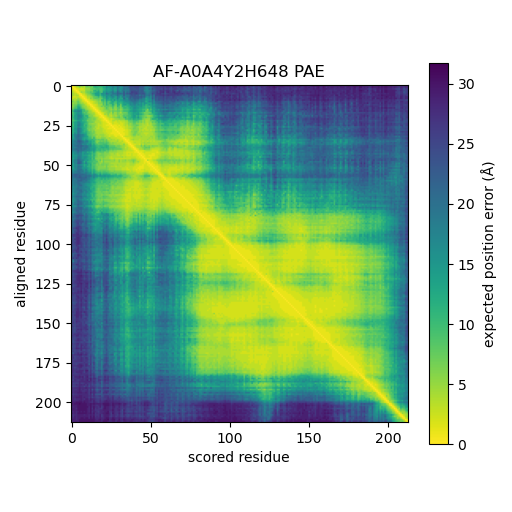89 ? 11.975 -12.150 -6.232 1.00 82.56 89 LYS A O 1
ATOM 686 N N . LEU A 1 90 ? 10.885 -10.290 -5.642 1.00 85.44 90 LEU A N 1
ATOM 687 C CA . LEU A 1 90 ? 10.859 -9.697 -6.981 1.00 85.44 90 LEU A CA 1
ATOM 688 C C . LEU A 1 90 ? 12.112 -8.880 -7.313 1.00 85.44 90 LEU A C 1
ATOM 690 O O . LEU A 1 90 ? 12.233 -8.388 -8.435 1.00 85.44 90 LEU A O 1
ATOM 694 N N . TYR A 1 91 ? 13.051 -8.722 -6.378 1.00 87.12 91 TYR A N 1
ATOM 695 C CA . TYR A 1 91 ? 14.254 -7.921 -6.586 1.00 87.12 91 TYR A CA 1
ATOM 696 C C . TYR A 1 91 ? 15.098 -8.405 -7.777 1.00 87.12 91 TYR A C 1
ATOM 698 O O . TYR A 1 91 ? 15.481 -7.553 -8.581 1.00 87.12 91 TYR A O 1
ATOM 706 N N . PRO A 1 92 ? 15.318 -9.720 -7.991 1.00 88.25 92 PRO A N 1
ATOM 707 C CA . PRO A 1 92 ? 16.044 -10.207 -9.165 1.00 88.25 92 PRO A CA 1
ATOM 708 C C . PRO A 1 92 ? 15.362 -9.854 -10.493 1.00 88.25 92 PRO A C 1
ATOM 710 O O . PRO A 1 92 ? 16.039 -9.692 -11.502 1.00 88.25 92 PRO A O 1
ATOM 713 N N . LEU A 1 93 ? 14.032 -9.696 -10.496 1.00 86.50 93 LEU A N 1
ATOM 714 C CA . LEU A 1 93 ? 13.237 -9.398 -11.691 1.00 86.50 93 LEU A CA 1
ATOM 715 C C . LEU A 1 93 ? 13.104 -7.893 -11.944 1.00 86.50 93 LEU A C 1
ATOM 717 O O . LEU A 1 93 ? 13.155 -7.448 -13.088 1.00 86.50 93 LEU A O 1
ATOM 721 N N . LEU A 1 94 ? 12.950 -7.096 -10.888 1.00 86.06 94 LEU A N 1
ATOM 722 C CA . LEU A 1 94 ? 12.740 -5.647 -10.977 1.00 86.06 94 LEU A CA 1
ATOM 723 C C . LEU A 1 94 ? 14.035 -4.841 -10.850 1.00 86.06 94 LEU A C 1
ATOM 725 O O . LEU A 1 94 ? 14.032 -3.644 -11.112 1.00 86.06 94 LEU A O 1
ATOM 729 N N . GLY A 1 95 ? 15.125 -5.460 -10.401 1.00 84.38 95 GLY A N 1
ATOM 730 C CA . GLY A 1 95 ? 16.399 -4.802 -10.138 1.00 84.38 95 GLY A CA 1
ATOM 731 C C . GLY A 1 95 ? 17.112 -4.295 -11.393 1.00 84.38 95 GLY A C 1
ATOM 732 O O . GLY A 1 95 ? 16.803 -4.670 -12.528 1.00 84.38 95 GLY A O 1
ATOM 733 N N . LYS A 1 96 ? 18.131 -3.461 -11.163 1.00 83.00 96 LYS A N 1
ATOM 734 C CA . LYS A 1 96 ? 18.992 -2.883 -12.208 1.00 83.00 96 LYS A CA 1
ATOM 735 C C . LYS A 1 96 ? 19.663 -3.951 -13.078 1.00 83.00 96 LYS A C 1
ATOM 737 O O . LYS A 1 96 ? 19.781 -3.763 -14.280 1.00 83.00 96 LYS A O 1
ATOM 742 N N . HIS A 1 97 ? 20.057 -5.074 -12.477 1.00 85.12 97 HIS A N 1
ATOM 743 C CA . HIS A 1 97 ? 20.735 -6.181 -13.163 1.00 85.12 97 HIS A CA 1
ATOM 744 C C . HIS A 1 97 ? 19.781 -7.163 -13.859 1.00 85.12 97 HIS A C 1
ATOM 746 O O . HIS A 1 97 ? 20.230 -8.112 -14.495 1.00 85.12 97 HIS A O 1
ATOM 752 N N . SER A 1 98 ? 18.467 -6.956 -13.750 1.00 88.88 98 SER A N 1
ATOM 753 C CA . SER A 1 98 ? 17.493 -7.800 -14.435 1.00 88.88 98 SER A CA 1
ATOM 754 C C . SER A 1 98 ? 17.533 -7.568 -15.943 1.00 88.88 98 SER A C 1
ATOM 756 O O . SER A 1 98 ? 17.367 -6.430 -16.396 1.00 88.88 98 SER A O 1
ATOM 758 N N . LYS A 1 99 ? 17.657 -8.666 -16.697 1.00 88.44 99 LYS A N 1
ATOM 759 C CA . LYS A 1 99 ? 17.607 -8.706 -18.168 1.00 88.44 99 LYS A CA 1
ATOM 760 C C . LYS A 1 99 ? 16.194 -8.521 -18.743 1.00 88.44 99 LYS A C 1
ATOM 762 O O . LYS A 1 99 ? 16.038 -8.483 -19.958 1.00 88.44 99 LYS A O 1
ATOM 767 N N . LEU A 1 100 ? 15.159 -8.438 -17.899 1.00 88.94 100 LEU A N 1
ATOM 768 C CA . LEU A 1 100 ? 13.784 -8.255 -18.364 1.00 88.94 100 LEU A CA 1
ATOM 769 C C . LEU A 1 100 ? 13.596 -6.902 -19.060 1.00 88.94 100 LEU A C 1
ATOM 771 O O . LEU A 1 100 ? 14.153 -5.887 -18.634 1.00 88.94 100 LEU A O 1
ATOM 775 N N . SER A 1 101 ? 12.737 -6.887 -20.081 1.00 91.94 101 SER A N 1
ATOM 776 C CA . SER A 1 101 ? 12.289 -5.651 -20.719 1.00 91.94 101 SER A CA 1
ATOM 777 C C . SER A 1 101 ? 11.563 -4.744 -19.722 1.00 91.94 101 SER A C 1
ATOM 779 O O . SER A 1 101 ? 11.009 -5.197 -18.712 1.00 91.94 101 SER A O 1
ATOM 781 N N . LEU A 1 102 ? 11.541 -3.445 -20.025 1.00 90.62 102 LEU A N 1
ATOM 782 C CA . LEU A 1 102 ? 10.838 -2.450 -19.217 1.00 90.62 102 LEU A CA 1
ATOM 783 C C . LEU A 1 102 ? 9.359 -2.818 -19.022 1.00 90.62 102 LEU A C 1
ATOM 785 O O . LEU A 1 102 ? 8.844 -2.731 -17.907 1.00 90.62 102 LEU A O 1
ATOM 789 N N . ASP A 1 103 ? 8.705 -3.295 -20.082 1.00 90.44 103 ASP A N 1
ATOM 790 C CA . ASP A 1 103 ? 7.293 -3.678 -20.057 1.00 90.44 103 ASP A CA 1
ATOM 791 C C . ASP A 1 103 ? 7.029 -4.879 -19.148 1.00 90.44 103 ASP A C 1
ATOM 793 O O . ASP A 1 103 ? 6.083 -4.852 -18.361 1.00 90.44 103 ASP A O 1
ATOM 797 N N . ASN A 1 104 ? 7.899 -5.894 -19.161 1.00 90.69 104 ASN A N 1
ATOM 798 C CA . ASN A 1 104 ? 7.764 -7.063 -18.288 1.00 90.69 104 ASN A CA 1
ATOM 799 C C . ASN A 1 104 ? 8.001 -6.706 -16.815 1.00 90.69 104 ASN A C 1
ATOM 801 O O . ASN A 1 104 ? 7.285 -7.184 -15.929 1.00 90.69 104 ASN A O 1
ATOM 805 N N . LYS A 1 105 ? 8.950 -5.806 -16.530 1.00 90.75 105 LYS A N 1
ATOM 806 C CA . LYS A 1 105 ? 9.144 -5.259 -15.177 1.00 90.75 105 LYS A CA 1
ATOM 807 C C . LYS A 1 105 ? 7.917 -4.466 -14.721 1.00 90.75 105 LYS A C 1
ATOM 809 O O . LYS A 1 105 ? 7.435 -4.640 -13.600 1.00 90.75 105 LYS A O 1
ATOM 814 N N . LEU A 1 106 ? 7.370 -3.632 -15.603 1.00 92.50 106 LEU A N 1
ATOM 815 C CA . LEU A 1 106 ? 6.170 -2.847 -15.331 1.00 92.50 106 LEU A CA 1
ATOM 816 C C . LEU A 1 106 ? 4.939 -3.739 -15.107 1.00 92.50 106 LEU A C 1
ATOM 818 O O . LEU A 1 106 ? 4.152 -3.480 -14.194 1.00 92.50 106 LEU A O 1
ATOM 822 N N . LEU A 1 107 ? 4.783 -4.799 -15.902 1.00 90.75 107 LEU A N 1
ATOM 823 C CA . LEU A 1 107 ? 3.725 -5.796 -15.761 1.00 90.75 107 LEU A CA 1
ATOM 824 C C . LEU A 1 107 ? 3.834 -6.536 -14.426 1.00 90.75 107 LEU A C 1
ATOM 826 O O . LEU A 1 107 ? 2.836 -6.674 -13.721 1.00 90.75 107 LEU A O 1
ATOM 830 N N . THR A 1 108 ? 5.045 -6.933 -14.037 1.00 87.69 108 THR A N 1
ATOM 831 C CA . THR A 1 108 ? 5.328 -7.572 -12.741 1.00 87.69 108 THR A CA 1
ATOM 832 C C . THR A 1 108 ? 4.908 -6.669 -11.576 1.00 87.69 108 THR A C 1
ATOM 834 O O . THR A 1 108 ? 4.234 -7.109 -10.645 1.00 87.69 108 THR A O 1
ATOM 837 N N . TYR A 1 109 ? 5.218 -5.370 -11.642 1.00 90.94 109 TYR A N 1
ATOM 838 C CA . TYR A 1 109 ? 4.733 -4.405 -10.651 1.00 90.94 109 TYR A CA 1
ATOM 839 C C . TYR A 1 109 ? 3.201 -4.301 -10.633 1.00 90.94 109 TYR A C 1
ATOM 841 O O . TYR A 1 109 ? 2.598 -4.371 -9.559 1.00 90.94 109 TYR A O 1
ATOM 849 N N . LYS A 1 110 ? 2.564 -4.137 -11.800 1.00 90.88 110 LYS A N 1
ATOM 850 C CA . LYS A 1 110 ? 1.104 -3.971 -11.913 1.00 90.88 110 LYS A CA 1
ATOM 851 C C . LYS A 1 110 ? 0.329 -5.196 -11.422 1.00 90.88 110 LYS A C 1
ATOM 853 O O . LYS A 1 110 ? -0.746 -5.015 -10.861 1.00 90.88 110 LYS A O 1
ATOM 858 N N . SER A 1 111 ? 0.860 -6.399 -11.632 1.00 87.19 111 SER A N 1
ATOM 859 C CA . SER A 1 111 ? 0.202 -7.667 -11.296 1.00 87.19 111 SER A CA 1
ATOM 860 C C . SER A 1 111 ? 0.461 -8.132 -9.863 1.00 87.19 111 SER A C 1
ATOM 862 O O . SER A 1 111 ? -0.459 -8.637 -9.231 1.00 87.19 111 SER A O 1
ATOM 864 N N . LEU A 1 112 ? 1.671 -7.943 -9.323 1.00 84.94 112 LEU A N 1
ATOM 865 C CA . LEU A 1 112 ? 2.045 -8.518 -8.023 1.00 84.94 112 LEU A CA 1
ATOM 866 C C . LEU A 1 112 ? 2.145 -7.485 -6.900 1.00 84.94 112 LEU A C 1
ATOM 868 O O . LEU A 1 112 ? 1.686 -7.735 -5.790 1.00 84.94 112 LEU A O 1
ATOM 872 N N . LEU A 1 113 ? 2.725 -6.311 -7.159 1.00 85.50 113 LEU A N 1
ATOM 873 C CA . LEU A 1 113 ? 2.965 -5.314 -6.107 1.00 85.50 113 LEU A CA 1
ATOM 874 C C . LEU A 1 113 ? 1.809 -4.330 -5.959 1.00 85.50 113 LEU A C 1
ATOM 876 O O . LEU A 1 113 ? 1.421 -3.992 -4.841 1.00 85.50 113 LEU A O 1
ATOM 880 N N . ARG A 1 114 ? 1.245 -3.860 -7.076 1.00 87.94 114 ARG A N 1
ATOM 881 C CA . ARG A 1 114 ? 0.174 -2.861 -7.054 1.00 87.94 114 ARG A CA 1
ATOM 882 C C . ARG A 1 114 ? -1.069 -3.348 -6.299 1.00 87.94 114 ARG A C 1
ATOM 884 O O . ARG A 1 114 ? -1.526 -2.580 -5.458 1.00 87.94 114 ARG A O 1
ATOM 891 N N . PRO A 1 115 ? -1.560 -4.591 -6.483 1.00 85.31 115 PRO A N 1
ATOM 892 C CA . PRO A 1 115 ? -2.717 -5.081 -5.739 1.00 85.31 115 PRO A CA 1
ATOM 893 C C . PRO A 1 115 ? -2.464 -5.154 -4.233 1.00 85.31 115 PRO A C 1
ATOM 895 O O . PRO A 1 115 ? -3.336 -4.765 -3.469 1.00 85.31 115 PRO A O 1
ATOM 898 N N . ILE A 1 116 ? -1.263 -5.556 -3.794 1.00 82.88 116 ILE A N 1
ATOM 899 C CA . ILE A 1 116 ? -0.897 -5.569 -2.366 1.00 82.88 116 ILE A CA 1
ATOM 900 C C . ILE A 1 116 ? -0.957 -4.150 -1.790 1.00 82.88 116 ILE A C 1
ATOM 902 O O . ILE A 1 116 ? -1.499 -3.944 -0.706 1.00 82.88 116 ILE A O 1
ATOM 906 N N . ILE A 1 117 ? -0.436 -3.166 -2.530 1.00 83.38 117 ILE A N 1
ATOM 907 C CA . ILE A 1 117 ? -0.458 -1.759 -2.117 1.00 83.38 117 ILE A CA 1
ATOM 908 C C . ILE A 1 117 ? -1.895 -1.233 -2.031 1.00 83.38 117 ILE A C 1
ATOM 910 O O . ILE A 1 117 ? -2.198 -0.462 -1.128 1.00 83.38 117 ILE A O 1
ATOM 914 N N . THR A 1 118 ? -2.772 -1.607 -2.965 1.00 86.06 118 THR A N 1
ATOM 915 C CA . THR A 1 118 ? -4.085 -0.967 -3.154 1.00 86.06 118 THR A CA 1
ATOM 916 C C . THR A 1 118 ? -5.260 -1.792 -2.637 1.00 86.06 118 THR A C 1
ATOM 918 O O . THR A 1 118 ? -6.395 -1.343 -2.749 1.00 86.06 118 THR A O 1
ATOM 921 N N . TYR A 1 119 ? -5.015 -2.975 -2.072 1.00 81.06 119 TYR A N 1
ATOM 922 C CA . TYR A 1 119 ? -6.043 -3.943 -1.678 1.00 81.06 119 TYR A CA 1
ATOM 923 C C . TYR A 1 119 ? -7.145 -3.325 -0.806 1.00 81.06 119 TYR A C 1
ATOM 925 O O . TYR A 1 119 ? -8.320 -3.373 -1.153 1.00 81.06 119 TYR A O 1
ATOM 933 N N . ALA A 1 120 ? -6.759 -2.675 0.294 1.00 72.25 120 ALA A N 1
ATOM 934 C CA . ALA A 1 120 ? -7.698 -2.072 1.241 1.00 72.25 120 ALA A CA 1
ATOM 935 C C . ALA A 1 120 ? -7.968 -0.577 0.970 1.00 72.25 120 ALA A C 1
ATOM 937 O O . ALA A 1 120 ? -8.447 0.139 1.850 1.00 72.25 120 ALA A O 1
ATOM 938 N N . SER A 1 121 ? -7.647 -0.074 -0.230 1.00 80.19 121 SER A N 1
ATOM 939 C CA . SER A 1 121 ? -7.720 1.363 -0.515 1.00 80.19 121 SER A CA 1
ATOM 940 C C . SER A 1 121 ? -9.096 2.016 -0.395 1.00 80.19 121 SER A C 1
ATOM 942 O O . SER A 1 121 ? -9.117 3.211 -0.117 1.00 80.19 121 SER A O 1
ATOM 944 N N . PRO A 1 122 ? -10.236 1.319 -0.574 1.00 79.25 122 PRO A N 1
ATOM 945 C CA . PRO A 1 122 ? -11.540 1.905 -0.263 1.00 79.25 122 PRO A CA 1
ATOM 946 C C . PRO A 1 122 ? -11.694 2.310 1.209 1.00 79.25 122 PRO A C 1
ATOM 948 O O . PRO A 1 122 ? -12.392 3.273 1.494 1.00 79.25 122 PRO A O 1
ATOM 951 N N . VAL A 1 123 ? -11.013 1.615 2.128 1.00 73.75 123 VAL A N 1
ATOM 952 C CA . VAL A 1 123 ? -11.108 1.855 3.576 1.00 73.75 123 VAL A CA 1
ATOM 953 C C . VAL A 1 123 ? -10.158 2.970 4.009 1.00 73.75 123 VAL A C 1
ATOM 955 O O . VAL A 1 123 ? -10.571 3.941 4.631 1.00 73.75 123 VAL A O 1
ATOM 958 N N . TRP A 1 124 ? -8.871 2.867 3.659 1.00 73.19 124 TRP A N 1
ATOM 959 C CA . TRP A 1 124 ? -7.861 3.848 4.082 1.00 73.19 124 TRP A CA 1
ATOM 960 C C . TRP A 1 124 ? -7.641 4.986 3.081 1.00 73.19 124 TRP A C 1
ATOM 962 O O . TRP A 1 124 ? -6.833 5.873 3.339 1.00 73.19 124 TRP A O 1
ATOM 972 N N . GLY A 1 125 ? -8.333 5.004 1.940 1.00 76.38 125 GLY A N 1
ATOM 973 C CA . GLY A 1 125 ? -8.167 6.036 0.910 1.00 76.38 125 GLY A CA 1
ATOM 974 C C . GLY A 1 125 ? -8.460 7.458 1.402 1.00 76.38 125 GLY A C 1
ATOM 975 O O . GLY A 1 125 ? -7.937 8.411 0.828 1.00 76.38 125 GLY A O 1
ATOM 976 N N . ALA A 1 126 ? -9.233 7.584 2.485 1.00 74.31 126 ALA A N 1
ATOM 977 C CA . ALA A 1 126 ? -9.534 8.834 3.184 1.00 74.31 126 ALA A CA 1
ATOM 978 C C . ALA A 1 126 ? -8.570 9.154 4.350 1.00 74.31 126 ALA A C 1
ATOM 980 O O . ALA A 1 126 ? -8.759 10.146 5.050 1.00 74.31 126 ALA A O 1
ATOM 981 N N . ALA A 1 127 ? -7.539 8.333 4.582 1.00 75.75 127 ALA A N 1
ATOM 982 C CA . ALA A 1 127 ? -6.561 8.558 5.642 1.00 75.75 127 ALA A CA 1
ATOM 983 C C . ALA A 1 127 ? -5.755 9.852 5.425 1.00 75.75 127 ALA A C 1
ATOM 985 O O . ALA A 1 127 ? -5.685 10.405 4.324 1.00 75.75 127 ALA A O 1
ATOM 986 N N . ALA A 1 128 ? -5.086 10.314 6.486 1.00 75.75 128 ALA A N 1
ATOM 987 C CA . ALA A 1 128 ? -4.303 11.545 6.457 1.00 75.75 128 ALA A CA 1
ATOM 988 C C . ALA A 1 128 ? -3.300 11.586 5.287 1.00 75.75 128 ALA A C 1
ATOM 990 O O . ALA A 1 128 ? -2.610 10.606 4.978 1.00 75.75 128 ALA A O 1
ATOM 991 N N . LYS A 1 129 ? -3.160 12.771 4.674 1.00 80.69 129 LYS A N 1
ATOM 992 C CA . LYS A 1 129 ? -2.281 13.011 3.512 1.00 80.69 129 LYS A CA 1
ATOM 993 C C . LYS A 1 129 ? -0.835 12.558 3.758 1.00 80.69 129 LYS A C 1
ATOM 995 O O . LYS A 1 129 ? -0.154 12.146 2.823 1.00 80.69 129 LYS A O 1
ATOM 1000 N N . THR A 1 130 ? -0.363 12.619 5.001 1.00 79.44 130 THR A N 1
ATOM 1001 C CA . THR A 1 130 ? 0.965 12.147 5.427 1.00 79.44 130 THR A CA 1
ATOM 1002 C C . THR A 1 130 ? 1.165 10.652 5.162 1.00 79.44 130 THR A C 1
ATOM 1004 O O . THR A 1 130 ? 2.208 10.258 4.639 1.00 79.44 130 THR A O 1
ATOM 1007 N N . HIS A 1 131 ? 0.166 9.816 5.452 1.00 73.06 131 HIS A N 1
ATOM 1008 C CA . HIS A 1 131 ? 0.218 8.374 5.202 1.00 73.06 131 HIS A CA 1
ATOM 1009 C C . HIS A 1 131 ? 0.137 8.056 3.710 1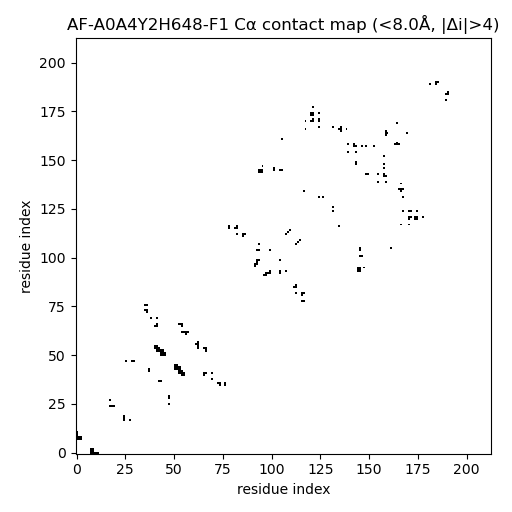.00 73.06 131 HIS A C 1
ATOM 1011 O O . HIS A 1 131 ? 0.929 7.255 3.211 1.00 73.06 131 HIS A O 1
ATOM 1017 N N . LEU A 1 132 ? -0.744 8.743 2.979 1.00 81.31 132 LEU A N 1
ATOM 1018 C CA . LEU A 1 132 ? -0.868 8.581 1.528 1.00 81.31 132 LEU A CA 1
ATOM 1019 C C . LEU A 1 132 ? 0.445 8.921 0.805 1.00 81.31 132 LEU A C 1
ATOM 1021 O O . LEU A 1 132 ? 0.876 8.169 -0.068 1.00 81.31 132 LEU A O 1
ATOM 1025 N N . LYS A 1 133 ? 1.142 9.985 1.235 1.00 86.38 133 LYS A N 1
ATOM 1026 C CA . LYS A 1 133 ? 2.468 10.349 0.710 1.00 86.38 133 LYS A CA 1
ATOM 1027 C C . LYS A 1 133 ? 3.502 9.237 0.900 1.00 86.38 133 LYS A C 1
ATOM 1029 O O . LYS A 1 133 ? 4.290 8.999 -0.009 1.00 86.38 133 LYS A O 1
ATOM 1034 N N . LYS A 1 134 ? 3.503 8.522 2.034 1.00 84.69 134 LYS A N 1
ATOM 1035 C CA . LYS A 1 134 ? 4.428 7.391 2.259 1.00 84.69 134 LYS A CA 1
ATOM 1036 C C . LYS A 1 134 ? 4.185 6.253 1.258 1.00 84.69 134 LYS A C 1
ATOM 1038 O O . LYS A 1 134 ? 5.140 5.718 0.698 1.00 84.69 134 LYS A O 1
ATOM 1043 N N . ILE A 1 135 ? 2.920 5.923 0.992 1.00 84.75 135 ILE A N 1
ATOM 1044 C CA . ILE A 1 135 ? 2.544 4.893 0.008 1.00 84.75 135 ILE A CA 1
ATOM 1045 C C . ILE A 1 135 ? 2.918 5.339 -1.415 1.00 84.75 135 ILE A C 1
ATOM 1047 O O . ILE A 1 135 ? 3.415 4.552 -2.221 1.00 84.75 135 ILE A O 1
ATOM 1051 N N . GLU A 1 136 ? 2.734 6.617 -1.732 1.00 90.56 136 GLU A N 1
ATOM 1052 C CA . GLU A 1 136 ? 3.113 7.164 -3.033 1.00 90.56 136 GLU A CA 1
ATOM 1053 C C . GLU A 1 136 ? 4.637 7.194 -3.236 1.00 90.56 136 GLU A C 1
ATOM 1055 O O . GLU A 1 136 ? 5.123 6.831 -4.309 1.00 90.56 136 GLU A O 1
ATOM 1060 N N . SER A 1 137 ? 5.414 7.523 -2.198 1.00 90.75 137 SER A N 1
ATOM 1061 C CA . SER A 1 137 ? 6.880 7.421 -2.214 1.00 90.75 137 SER A CA 1
ATOM 1062 C C . SER A 1 137 ? 7.360 6.000 -2.505 1.00 90.75 137 SER A C 1
ATOM 1064 O O . SER A 1 137 ? 8.326 5.823 -3.245 1.00 90.75 137 SER A O 1
ATOM 1066 N N . LEU A 1 138 ? 6.661 4.984 -1.997 1.00 88.94 138 LEU A N 1
ATOM 1067 C CA . LEU A 1 138 ? 6.954 3.590 -2.313 1.00 88.94 138 LEU A CA 1
ATOM 1068 C C . LEU A 1 138 ? 6.713 3.271 -3.801 1.00 88.94 138 LEU A C 1
ATOM 1070 O O . LEU A 1 138 ? 7.585 2.669 -4.429 1.00 88.94 138 LEU A O 1
ATOM 1074 N N . GLN A 1 139 ? 5.579 3.693 -4.385 1.00 92.50 139 GLN A N 1
ATOM 1075 C CA . GLN A 1 139 ? 5.348 3.550 -5.833 1.00 92.50 139 GLN A CA 1
ATOM 1076 C C . GLN A 1 139 ? 6.472 4.230 -6.624 1.00 92.50 139 GLN A C 1
ATOM 1078 O O . GLN A 1 139 ? 7.002 3.640 -7.562 1.00 92.50 139 GLN A O 1
ATOM 1083 N N . ASN A 1 140 ? 6.857 5.447 -6.238 1.00 93.94 140 ASN A N 1
ATOM 1084 C CA . ASN A 1 140 ? 7.907 6.204 -6.917 1.00 93.94 140 ASN A CA 1
ATOM 1085 C C . ASN A 1 140 ? 9.274 5.512 -6.828 1.00 93.94 140 ASN A C 1
ATOM 1087 O O . ASN A 1 140 ? 10.000 5.460 -7.819 1.00 93.94 140 ASN A O 1
ATOM 1091 N N . ALA A 1 141 ? 9.613 4.937 -5.672 1.00 91.00 141 ALA A N 1
ATOM 1092 C CA . ALA A 1 141 ? 10.838 4.165 -5.500 1.00 91.00 141 ALA A CA 1
ATOM 1093 C C . ALA A 1 141 ? 10.858 2.918 -6.400 1.00 91.00 141 ALA A C 1
ATOM 1095 O O . ALA A 1 141 ? 11.875 2.627 -7.024 1.00 91.00 141 ALA A O 1
ATOM 1096 N N . ILE A 1 142 ? 9.733 2.204 -6.511 1.00 90.62 142 ILE A N 1
ATOM 1097 C CA . ILE A 1 142 ? 9.614 1.031 -7.391 1.00 90.62 142 ILE A CA 1
ATOM 1098 C C . ILE A 1 142 ? 9.674 1.441 -8.869 1.00 90.62 142 ILE A C 1
ATOM 1100 O O . ILE A 1 142 ? 10.376 0.805 -9.648 1.00 90.62 142 ILE A O 1
ATOM 1104 N N . ALA A 1 143 ? 8.996 2.524 -9.257 1.00 93.38 143 ALA A N 1
ATOM 1105 C CA . ALA A 1 143 ? 9.029 3.040 -10.624 1.00 93.38 143 ALA A CA 1
ATOM 1106 C C . ALA A 1 143 ? 10.460 3.393 -11.057 1.00 93.38 143 ALA A C 1
ATOM 1108 O O . ALA A 1 143 ? 10.891 2.984 -12.129 1.00 93.38 143 ALA A O 1
ATOM 1109 N N . ARG A 1 144 ? 11.223 4.061 -10.181 1.00 93.25 144 ARG A N 1
ATOM 1110 C CA . ARG A 1 144 ? 12.649 4.352 -10.400 1.00 93.25 144 ARG A CA 1
ATOM 1111 C C . ARG A 1 144 ? 13.506 3.104 -10.514 1.00 93.25 144 ARG A C 1
ATOM 1113 O O . ARG A 1 144 ? 14.434 3.085 -11.312 1.00 93.25 144 ARG A O 1
ATOM 1120 N N . GLN A 1 145 ? 13.215 2.084 -9.710 1.00 91.25 145 GLN A N 1
ATOM 1121 C CA . GLN A 1 145 ? 13.925 0.812 -9.772 1.00 91.25 145 GLN A CA 1
ATOM 1122 C C . GLN A 1 145 ? 13.693 0.121 -11.125 1.00 91.25 145 GLN A C 1
ATOM 1124 O O . GLN A 1 145 ? 14.646 -0.368 -11.722 1.00 91.25 145 GLN A O 1
ATOM 1129 N N . ILE A 1 146 ? 12.456 0.150 -11.632 1.00 91.88 146 ILE A N 1
ATOM 1130 C CA . ILE A 1 146 ? 12.086 -0.414 -12.937 1.00 91.88 146 ILE A CA 1
ATOM 1131 C C . ILE A 1 146 ? 12.798 0.311 -14.088 1.00 91.88 146 ILE A C 1
ATOM 1133 O O . ILE A 1 146 ? 13.336 -0.344 -14.978 1.00 91.88 146 ILE A O 1
ATOM 1137 N N . THR A 1 147 ? 12.813 1.646 -14.068 1.00 92.19 147 THR A N 1
ATOM 1138 C CA . THR A 1 147 ? 13.413 2.469 -15.133 1.00 92.19 147 THR A CA 1
ATOM 1139 C C . THR A 1 147 ? 14.911 2.700 -14.965 1.00 92.19 147 THR A C 1
ATOM 1141 O O . THR A 1 147 ? 15.533 3.284 -15.847 1.00 92.19 147 THR A O 1
ATOM 1144 N N . ASN A 1 148 ? 15.495 2.289 -13.834 1.00 90.38 148 ASN A N 1
ATOM 1145 C CA . ASN A 1 148 ? 16.865 2.620 -13.438 1.00 90.38 148 ASN A CA 1
ATOM 1146 C C . ASN A 1 148 ? 17.160 4.140 -13.526 1.00 90.38 148 ASN A C 1
ATOM 1148 O O . ASN A 1 148 ? 18.237 4.562 -13.946 1.00 90.38 148 ASN A O 1
ATOM 1152 N N . SER A 1 149 ? 16.178 4.979 -13.166 1.00 90.62 149 SER A N 1
ATOM 1153 C CA . SER A 1 149 ? 16.272 6.435 -13.345 1.00 90.62 149 SER A CA 1
ATOM 1154 C C . SER A 1 149 ? 17.116 7.123 -12.258 1.00 90.62 149 SER A C 1
ATOM 1156 O O . SER A 1 149 ? 16.865 6.900 -11.067 1.00 90.62 149 SER A O 1
ATOM 1158 N N . PRO A 1 150 ? 18.021 8.052 -12.630 1.00 90.81 150 PRO A N 1
ATOM 1159 C CA . PRO A 1 150 ? 18.804 8.856 -11.688 1.00 90.81 150 PRO A CA 1
ATOM 1160 C C . PRO A 1 150 ? 17.956 9.742 -10.767 1.00 90.81 150 PRO A C 1
ATOM 1162 O O . PRO A 1 150 ? 16.834 10.127 -11.106 1.00 90.81 150 PRO A O 1
ATOM 1165 N N . TRP A 1 151 ? 18.504 10.122 -9.608 1.00 88.69 151 TRP A N 1
ATOM 1166 C CA . TRP A 1 151 ? 17.794 10.869 -8.556 1.00 88.69 151 TRP A CA 1
ATOM 1167 C C . TRP A 1 151 ? 17.178 12.198 -9.038 1.00 88.69 151 TRP A C 1
ATOM 1169 O O . TRP A 1 151 ? 16.050 12.511 -8.660 1.00 88.69 151 TRP A O 1
ATOM 1179 N N . TYR A 1 152 ? 17.856 12.922 -9.935 1.00 91.38 152 TYR A N 1
ATOM 1180 C CA . TYR A 1 152 ? 17.429 14.232 -10.447 1.00 91.38 152 TYR A CA 1
ATOM 1181 C C . TYR A 1 152 ? 16.233 14.176 -11.414 1.00 91.38 152 TYR A C 1
ATOM 1183 O O . TYR A 1 152 ? 15.578 15.190 -11.659 1.00 91.38 152 TYR A O 1
ATOM 1191 N N . PHE A 1 153 ? 15.900 13.001 -11.960 1.00 92.50 153 PHE A N 1
ATOM 1192 C CA . PHE A 1 153 ? 14.731 12.845 -12.825 1.00 92.50 153 PHE A CA 1
ATOM 1193 C C . PHE A 1 153 ? 13.443 13.010 -12.011 1.00 92.50 153 PHE A C 1
ATOM 1195 O O . PHE A 1 153 ? 13.265 12.351 -10.991 1.00 92.50 153 PHE A O 1
ATOM 1202 N N . ARG A 1 154 ? 12.508 13.869 -12.429 1.00 94.44 154 ARG A N 1
ATOM 1203 C CA . ARG A 1 154 ? 11.276 14.103 -11.650 1.00 94.44 154 ARG A CA 1
ATOM 1204 C C . ARG A 1 154 ? 10.359 12.875 -11.689 1.00 94.44 154 ARG A C 1
ATOM 1206 O O . ARG A 1 154 ? 10.027 12.388 -12.766 1.00 94.44 154 ARG A O 1
ATOM 1213 N N . ASN A 1 155 ? 9.838 12.448 -10.531 1.00 94.00 155 ASN A N 1
ATOM 1214 C CA . ASN A 1 155 ? 8.916 11.299 -10.433 1.00 94.00 155 ASN A CA 1
ATOM 1215 C C . ASN A 1 155 ? 7.680 11.456 -11.335 1.00 94.00 155 ASN A C 1
ATOM 1217 O O . ASN A 1 155 ? 7.220 10.486 -11.927 1.00 94.00 155 ASN A O 1
ATOM 1221 N N . LYS A 1 156 ? 7.166 12.687 -11.486 1.00 93.56 156 LYS A N 1
ATOM 1222 C CA . LYS A 1 156 ? 6.040 12.992 -12.383 1.00 93.56 156 LYS A CA 1
ATOM 1223 C C . LYS A 1 156 ? 6.330 12.588 -13.835 1.00 93.56 156 LYS A C 1
ATOM 1225 O O . LYS A 1 156 ? 5.425 12.094 -14.498 1.00 93.56 156 LYS A O 1
ATOM 1230 N N . ASN A 1 157 ? 7.565 12.779 -14.301 1.00 94.75 157 ASN A N 1
ATOM 1231 C CA . ASN A 1 157 ? 7.973 12.427 -15.661 1.00 94.75 157 ASN A CA 1
ATOM 1232 C C . ASN A 1 157 ? 8.066 10.905 -15.800 1.00 94.75 157 ASN A C 1
ATOM 1234 O O . ASN A 1 157 ? 7.408 10.346 -16.663 1.00 94.75 157 ASN A O 1
ATOM 1238 N N . ILE A 1 158 ? 8.728 10.230 -14.851 1.00 94.88 158 ILE A N 1
ATOM 1239 C CA . ILE A 1 158 ? 8.823 8.759 -14.819 1.00 94.88 158 ILE A CA 1
ATOM 1240 C C . ILE A 1 158 ? 7.430 8.112 -14.875 1.00 94.88 158 ILE A C 1
ATOM 1242 O O . ILE A 1 158 ? 7.189 7.194 -15.654 1.00 94.88 158 ILE A O 1
ATOM 1246 N N . LEU A 1 159 ? 6.482 8.597 -14.066 1.00 94.38 159 LEU A N 1
ATOM 1247 C CA . LEU A 1 159 ? 5.114 8.073 -14.069 1.00 94.38 159 LEU A CA 1
ATOM 1248 C C . LEU A 1 159 ? 4.378 8.354 -15.386 1.00 94.38 159 LEU A C 1
ATOM 125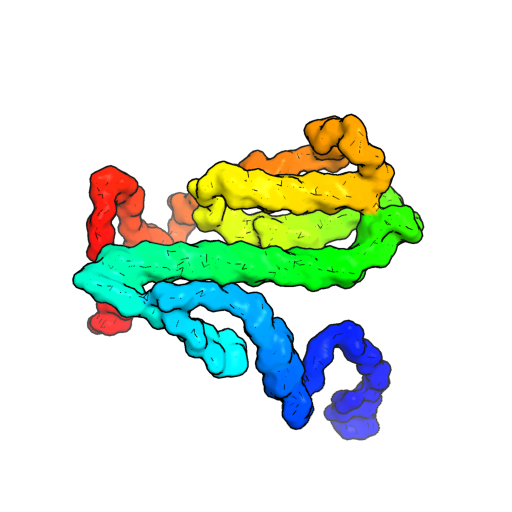0 O O . LEU A 1 159 ? 3.608 7.502 -15.833 1.00 94.38 159 LEU A O 1
ATOM 1254 N N . LYS A 1 160 ? 4.609 9.519 -16.005 1.00 94.19 160 LYS A N 1
ATOM 1255 C CA . LYS A 1 160 ? 4.043 9.869 -17.314 1.00 94.19 160 LYS A CA 1
ATOM 1256 C C . LYS A 1 160 ? 4.553 8.910 -18.393 1.00 94.19 160 LYS A C 1
ATOM 1258 O O . LYS A 1 160 ? 3.733 8.360 -19.125 1.00 94.19 160 LYS A O 1
ATOM 1263 N N . ASP A 1 161 ? 5.857 8.658 -18.425 1.00 92.81 161 ASP A N 1
ATOM 1264 C CA . ASP A 1 161 ? 6.509 7.799 -19.420 1.00 92.81 161 ASP A CA 1
ATOM 1265 C C . ASP A 1 161 ? 6.069 6.335 -19.266 1.00 92.81 161 ASP A C 1
ATOM 1267 O O . ASP A 1 161 ? 5.710 5.679 -20.241 1.00 92.81 161 ASP A O 1
ATOM 1271 N N . LEU A 1 162 ? 5.958 5.847 -18.024 1.00 92.19 162 LEU A N 1
ATOM 1272 C CA . LEU A 1 162 ? 5.426 4.512 -17.712 1.00 92.19 162 LEU A CA 1
ATOM 1273 C C . LEU A 1 162 ? 3.901 4.387 -17.891 1.00 92.19 162 LEU A C 1
ATOM 1275 O O . LEU A 1 162 ? 3.335 3.315 -17.641 1.00 92.19 162 LEU A O 1
ATOM 1279 N N . LYS A 1 163 ? 3.205 5.475 -18.253 1.00 93.31 163 LYS A N 1
ATOM 1280 C CA . LYS A 1 163 ? 1.734 5.557 -18.315 1.00 93.31 163 LYS A CA 1
ATOM 1281 C C . LYS A 1 163 ? 1.072 5.069 -17.014 1.00 93.31 163 LYS A C 1
ATOM 1283 O O . LYS A 1 163 ? 0.040 4.394 -17.023 1.00 93.31 163 LYS A O 1
ATOM 1288 N N . LEU A 1 164 ? 1.682 5.385 -15.870 1.00 92.19 164 LEU A N 1
ATOM 1289 C CA . LEU A 1 164 ? 1.204 5.016 -14.540 1.00 92.19 164 LEU A CA 1
ATOM 1290 C C . LEU A 1 164 ? 0.459 6.176 -13.879 1.00 92.19 164 LEU A C 1
ATOM 1292 O O . LEU A 1 164 ? 0.943 7.299 -13.774 1.00 92.19 164 LEU A O 1
ATOM 1296 N N . GLN A 1 165 ? -0.721 5.872 -13.342 1.00 92.56 165 GLN A N 1
ATOM 1297 C CA . GLN A 1 165 ? -1.429 6.790 -12.451 1.00 92.56 165 GLN A CA 1
ATOM 1298 C C . GLN A 1 165 ? -0.756 6.827 -11.073 1.00 92.56 165 GLN A C 1
ATOM 1300 O O . GLN A 1 165 ? -0.196 5.826 -10.617 1.00 92.56 165 GLN A O 1
ATOM 1305 N N . THR A 1 166 ? -0.863 7.961 -10.381 1.00 92.56 166 THR A N 1
ATOM 1306 C CA . THR A 1 166 ? -0.491 8.051 -8.963 1.00 92.56 166 THR A CA 1
ATOM 1307 C C . THR A 1 166 ? -1.343 7.103 -8.122 1.00 92.56 166 THR A C 1
ATOM 1309 O O . THR A 1 166 ? -2.477 6.786 -8.503 1.00 92.56 166 THR A O 1
ATOM 1312 N N . ILE A 1 167 ? -0.821 6.672 -6.968 1.00 89.88 167 ILE A N 1
ATOM 1313 C CA . ILE A 1 167 ? -1.588 5.842 -6.030 1.00 89.88 167 ILE A CA 1
ATOM 1314 C C . ILE A 1 167 ? -2.897 6.543 -5.679 1.00 89.88 167 ILE A C 1
ATOM 1316 O O . ILE A 1 167 ? -3.945 5.948 -5.871 1.00 89.88 167 ILE A O 1
ATOM 1320 N N . ALA A 1 168 ? -2.859 7.822 -5.296 1.00 88.69 168 ALA A N 1
ATOM 1321 C CA . ALA A 1 168 ? -4.056 8.574 -4.915 1.00 88.69 168 ALA A CA 1
ATOM 1322 C C . ALA A 1 168 ? -5.154 8.581 -5.999 1.00 88.69 168 ALA A C 1
ATOM 1324 O O . ALA A 1 168 ? -6.332 8.389 -5.704 1.00 88.69 168 ALA A O 1
ATOM 1325 N N . LYS A 1 169 ? -4.788 8.762 -7.277 1.00 90.62 169 LYS A N 1
ATOM 1326 C CA . LYS A 1 169 ? -5.763 8.707 -8.382 1.00 90.62 169 LYS A CA 1
ATOM 1327 C C . LYS A 1 169 ? -6.323 7.301 -8.571 1.00 90.62 169 LYS A C 1
ATOM 1329 O O . LYS A 1 169 ? -7.511 7.132 -8.841 1.00 90.62 169 LYS A O 1
ATOM 1334 N N . HIS A 1 170 ? -5.467 6.294 -8.447 1.00 91.19 170 HIS A N 1
ATOM 1335 C CA . HIS A 1 170 ? -5.858 4.907 -8.632 1.00 91.19 170 HIS A CA 1
ATOM 1336 C C . HIS A 1 170 ? -6.764 4.405 -7.499 1.00 91.19 170 HIS A C 1
ATOM 1338 O O . HIS A 1 170 ? -7.792 3.791 -7.774 1.00 91.19 170 HIS A O 1
ATOM 1344 N N . THR A 1 171 ? -6.443 4.725 -6.245 1.00 88.75 171 THR A N 1
ATOM 1345 C CA . THR A 1 171 ? -7.255 4.371 -5.074 1.00 88.75 171 THR A CA 1
ATOM 1346 C C . THR A 1 171 ? -8.619 5.038 -5.120 1.00 88.75 171 THR A C 1
ATOM 1348 O O . THR A 1 171 ? -9.614 4.376 -4.848 1.00 88.75 171 THR A O 1
ATOM 1351 N N . LEU A 1 172 ? -8.695 6.300 -5.560 1.00 89.31 172 LEU A N 1
ATOM 1352 C CA . LEU A 1 172 ? -9.968 6.985 -5.778 1.00 89.31 172 LEU A CA 1
ATOM 1353 C C . LEU A 1 172 ? -10.832 6.257 -6.820 1.00 89.31 172 LEU A C 1
ATOM 1355 O O . LEU A 1 172 ? -12.034 6.101 -6.622 1.00 89.31 172 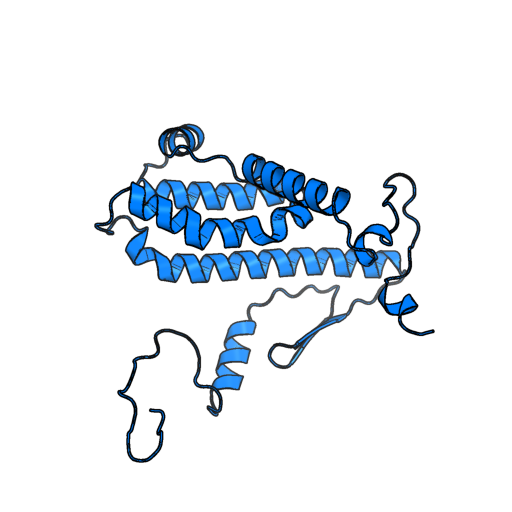LEU A O 1
ATOM 1359 N N . LYS A 1 173 ? -10.233 5.779 -7.919 1.00 90.44 173 LYS A N 1
ATOM 1360 C CA . LYS A 1 173 ? -10.949 4.997 -8.940 1.00 90.44 173 LYS A CA 1
ATOM 1361 C C . LYS A 1 173 ? -11.477 3.675 -8.370 1.00 90.44 173 LYS A C 1
ATOM 1363 O O . LYS A 1 173 ? -12.627 3.323 -8.633 1.00 90.44 173 LYS A O 1
ATOM 1368 N N . ILE A 1 174 ? -10.656 2.964 -7.594 1.00 86.75 174 ILE A N 1
ATOM 1369 C CA . ILE A 1 174 ? -11.054 1.715 -6.927 1.00 86.75 174 ILE A CA 1
ATOM 1370 C C . ILE A 1 174 ? -12.197 1.987 -5.947 1.00 86.75 174 ILE A C 1
ATOM 1372 O O . ILE A 1 174 ? -13.220 1.319 -6.029 1.00 86.75 174 ILE A O 1
ATOM 1376 N N . ALA A 1 175 ? -12.061 2.992 -5.080 1.00 86.12 175 ALA A N 1
ATOM 1377 C CA . ALA A 1 175 ? -13.067 3.355 -4.086 1.00 86.12 175 ALA A CA 1
ATOM 1378 C C . ALA A 1 175 ? -14.412 3.699 -4.740 1.00 86.12 175 ALA A C 1
ATOM 1380 O O . ALA A 1 175 ? -15.428 3.118 -4.382 1.00 86.12 175 ALA A O 1
ATOM 1381 N N . LYS A 1 176 ? -14.418 4.553 -5.774 1.00 87.94 176 LYS A N 1
ATOM 1382 C CA . LYS A 1 176 ? -15.639 4.877 -6.533 1.00 87.94 176 LYS A CA 1
ATOM 1383 C C . LYS A 1 176 ? -16.303 3.638 -7.130 1.00 87.94 176 LYS A C 1
ATOM 1385 O O . LYS A 1 176 ? -17.517 3.503 -7.076 1.00 87.94 176 LYS A O 1
ATOM 1390 N N . THR A 1 177 ? -15.505 2.734 -7.699 1.00 87.81 177 THR A N 1
ATOM 1391 C CA . THR A 1 177 ? -16.020 1.485 -8.280 1.00 87.81 177 THR A CA 1
ATOM 1392 C C . THR A 1 177 ? -16.590 0.567 -7.199 1.00 87.81 177 THR A C 1
ATOM 1394 O O . THR A 1 177 ? -17.607 -0.076 -7.422 1.00 87.81 177 THR A O 1
ATOM 1397 N N . PHE A 1 178 ? -15.940 0.506 -6.037 1.00 85.19 178 PHE A N 1
ATOM 1398 C CA . PHE A 1 178 ? -16.363 -0.291 -4.892 1.00 85.19 178 PHE A CA 1
ATOM 1399 C C . PHE A 1 178 ? -17.693 0.204 -4.315 1.00 85.19 178 PHE A C 1
ATOM 1401 O O . PHE A 1 178 ? -18.635 -0.576 -4.253 1.00 85.19 178 PHE A O 1
ATOM 1408 N N . PHE A 1 179 ? -17.806 1.495 -3.986 1.00 84.06 179 PHE A N 1
ATOM 1409 C CA . PHE A 1 179 ? -19.043 2.059 -3.434 1.00 84.06 179 PHE A CA 1
ATOM 1410 C C . PHE A 1 179 ? -20.198 1.997 -4.432 1.00 84.06 179 PHE A C 1
ATOM 1412 O O . PHE A 1 179 ? -21.255 1.492 -4.090 1.00 84.06 179 PHE A O 1
ATOM 1419 N N . ARG A 1 180 ? -19.958 2.307 -5.714 1.00 86.81 180 ARG A N 1
ATOM 1420 C CA . ARG A 1 180 ? -20.981 2.113 -6.753 1.00 86.81 180 ARG A CA 1
ATOM 1421 C C . ARG A 1 180 ? -21.480 0.662 -6.816 1.00 86.81 180 ARG A C 1
ATOM 1423 O O . ARG A 1 180 ? -22.649 0.440 -7.095 1.00 86.81 180 ARG A O 1
ATOM 1430 N N . LYS A 1 181 ? -20.617 -0.339 -6.612 1.00 85.62 181 LYS A N 1
ATOM 1431 C CA . LYS A 1 181 ? -21.052 -1.747 -6.579 1.00 85.62 181 LYS A CA 1
ATOM 1432 C C . LYS A 1 181 ? -21.882 -2.075 -5.340 1.00 85.62 181 LYS A C 1
ATOM 1434 O O . LYS A 1 181 ? -22.769 -2.906 -5.451 1.00 85.62 181 LYS A O 1
ATOM 1439 N N . ILE A 1 182 ? -21.583 -1.454 -4.201 1.00 82.25 182 ILE A N 1
ATOM 1440 C CA . ILE A 1 182 ? -22.367 -1.588 -2.966 1.00 82.25 182 ILE A CA 1
ATOM 1441 C C . ILE A 1 182 ? -23.764 -0.998 -3.178 1.00 82.25 182 ILE A C 1
ATOM 1443 O O . ILE A 1 182 ? -24.746 -1.697 -2.946 1.00 82.25 182 ILE A O 1
ATOM 1447 N N . ASP A 1 183 ? -23.841 0.226 -3.703 1.00 82.50 183 ASP A N 1
ATOM 1448 C CA . ASP A 1 183 ? -25.105 0.944 -3.912 1.00 82.50 183 ASP A CA 1
ATOM 1449 C C . ASP A 1 183 ? -26.030 0.224 -4.908 1.00 82.50 183 ASP A C 1
ATOM 1451 O O . ASP A 1 183 ? -27.245 0.249 -4.762 1.00 82.50 183 ASP A O 1
ATOM 1455 N N . ASN A 1 184 ? -25.455 -0.448 -5.912 1.00 86.50 184 ASN A 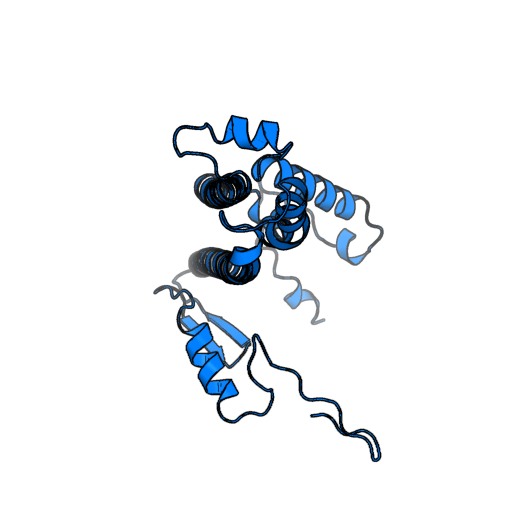N 1
ATOM 1456 C CA . ASN A 1 184 ? -26.202 -1.209 -6.923 1.00 86.50 184 ASN A CA 1
ATOM 1457 C C . ASN A 1 184 ? -26.340 -2.705 -6.583 1.00 86.50 184 ASN A C 1
ATOM 1459 O O . ASN A 1 184 ? -26.605 -3.502 -7.480 1.00 86.50 184 ASN A O 1
ATOM 1463 N N . SER A 1 185 ? -26.059 -3.127 -5.346 1.00 84.25 185 SER A N 1
ATOM 1464 C CA . SER A 1 185 ? -26.135 -4.547 -4.990 1.00 84.25 185 SER A CA 1
ATOM 1465 C C . SER A 1 185 ? -27.542 -4.961 -4.558 1.00 84.25 185 SER A C 1
ATOM 1467 O O . SER A 1 185 ? -28.160 -4.341 -3.694 1.00 84.25 185 SER A O 1
ATOM 1469 N N . ASP A 1 186 ? -28.007 -6.090 -5.090 1.00 88.00 186 ASP A N 1
ATOM 1470 C CA . ASP A 1 186 ? -29.282 -6.714 -4.701 1.00 88.00 186 ASP A CA 1
ATOM 1471 C C . ASP A 1 186 ? -29.181 -7.505 -3.382 1.00 88.00 186 ASP A C 1
ATOM 1473 O O . ASP A 1 186 ? -30.106 -8.204 -2.973 1.00 88.00 186 ASP A O 1
ATOM 1477 N N . ASN A 1 187 ? -28.025 -7.454 -2.713 1.00 82.69 187 ASN A N 1
ATOM 1478 C CA . ASN A 1 187 ? -27.791 -8.224 -1.502 1.00 82.69 187 ASN A CA 1
ATOM 1479 C C . ASN A 1 187 ? -28.517 -7.574 -0.317 1.00 82.69 187 ASN A C 1
ATOM 1481 O O . ASN A 1 187 ? -28.142 -6.493 0.143 1.00 82.69 187 ASN A O 1
ATOM 1485 N N . THR A 1 188 ? -29.505 -8.283 0.225 1.00 82.06 188 THR A N 1
ATOM 1486 C CA . THR A 1 188 ? -30.326 -7.849 1.364 1.00 82.06 188 THR A CA 1
ATOM 1487 C C . THR A 1 188 ? -29.492 -7.479 2.593 1.00 82.06 188 THR A C 1
ATOM 1489 O O . THR A 1 188 ? -29.810 -6.510 3.282 1.00 82.06 188 THR A O 1
ATOM 1492 N N . ALA A 1 189 ? -28.377 -8.176 2.843 1.00 77.19 189 ALA A N 1
ATOM 1493 C CA . ALA A 1 189 ? -27.482 -7.857 3.952 1.00 77.19 189 ALA A CA 1
ATOM 1494 C C . ALA A 1 189 ? -26.806 -6.492 3.768 1.00 77.19 189 ALA A C 1
ATOM 1496 O O . ALA A 1 189 ? -26.643 -5.763 4.742 1.00 77.19 189 ALA A O 1
ATOM 1497 N N . ILE A 1 190 ? -26.450 -6.122 2.534 1.00 75.12 190 ILE A N 1
ATOM 1498 C CA . ILE A 1 190 ? -25.830 -4.826 2.229 1.00 75.12 190 ILE A CA 1
ATOM 1499 C C . ILE A 1 190 ? -26.862 -3.700 2.323 1.00 75.12 190 ILE A C 1
ATOM 1501 O O . ILE A 1 190 ? -26.575 -2.672 2.927 1.00 75.12 190 ILE A O 1
ATOM 1505 N N . GLN A 1 191 ? -28.075 -3.919 1.814 1.00 76.19 191 GLN A N 1
ATOM 1506 C CA . GLN A 1 191 ? -29.176 -2.950 1.901 1.00 76.19 191 GLN A CA 1
ATOM 1507 C C . GLN A 1 191 ? -29.611 -2.689 3.349 1.00 76.19 191 GLN A C 1
ATOM 1509 O O . GLN A 1 191 ? -30.048 -1.592 3.684 1.00 76.19 191 GLN A O 1
ATOM 1514 N N . SER A 1 192 ? -29.447 -3.684 4.228 1.00 78.25 192 SER A N 1
ATOM 1515 C CA . SER A 1 192 ? -29.711 -3.539 5.662 1.00 78.25 192 SER A CA 1
ATOM 1516 C C . SER A 1 192 ? -28.654 -2.710 6.411 1.00 78.25 192 SER A C 1
ATOM 1518 O O . SER A 1 192 ? -28.887 -2.331 7.562 1.00 78.25 192 SER A O 1
ATOM 1520 N N . ILE A 1 193 ? -27.497 -2.411 5.794 1.00 73.88 193 ILE A N 1
ATOM 1521 C CA . ILE A 1 193 ? -26.457 -1.580 6.414 1.00 73.88 193 ILE A CA 1
ATOM 1522 C C . ILE A 1 193 ? -26.997 -0.152 6.535 1.00 73.88 193 ILE A C 1
ATOM 1524 O O . ILE A 1 193 ? -27.284 0.491 5.528 1.00 73.88 193 ILE A O 1
ATOM 1528 N N . PRO A 1 194 ? -27.117 0.386 7.758 1.00 71.38 194 PRO A N 1
ATOM 1529 C CA . PRO A 1 194 ? -27.738 1.679 7.946 1.00 71.38 194 PRO A CA 1
ATOM 1530 C C . PRO A 1 194 ? -26.804 2.785 7.455 1.00 71.38 194 PRO A C 1
ATOM 1532 O O . PRO A 1 194 ? -25.613 2.784 7.779 1.00 71.38 194 PRO A O 1
ATOM 1535 N N . GLU A 1 195 ? -27.371 3.764 6.755 1.00 68.75 195 GLU A N 1
ATOM 1536 C CA . GLU A 1 195 ? -26.627 4.880 6.177 1.00 68.75 195 GLU A CA 1
ATOM 1537 C C . GLU A 1 195 ? -25.790 5.600 7.252 1.00 68.75 195 GLU A C 1
ATOM 1539 O O . GLU A 1 195 ? -26.221 5.809 8.402 1.00 68.75 195 GLU A O 1
ATOM 1544 N N . TYR A 1 196 ? -24.529 5.869 6.913 1.00 63.41 196 TYR A N 1
ATOM 1545 C CA . TYR A 1 196 ? -23.585 6.540 7.797 1.00 63.41 196 TYR A CA 1
ATOM 1546 C C . TYR A 1 196 ? -23.718 8.049 7.604 1.00 63.41 196 TYR A C 1
ATOM 1548 O O . TYR A 1 196 ? -23.285 8.578 6.584 1.00 63.41 196 TYR A O 1
ATOM 1556 N N . ASP A 1 197 ? -24.296 8.728 8.593 1.00 61.38 197 ASP A N 1
ATOM 1557 C CA . ASP A 1 197 ? -24.343 10.188 8.646 1.00 61.38 197 ASP A CA 1
ATOM 1558 C C . ASP A 1 197 ? -23.123 10.724 9.427 1.00 61.38 197 ASP A C 1
ATOM 1560 O O . ASP A 1 197 ? -23.050 10.543 10.647 1.00 61.38 197 ASP A O 1
ATOM 1564 N N . PRO A 1 198 ? -22.152 11.379 8.764 1.00 60.72 198 PRO A N 1
ATOM 1565 C CA . PRO A 1 198 ? -20.988 11.956 9.429 1.00 60.72 198 PRO A CA 1
ATOM 1566 C C . PRO A 1 198 ? -21.317 13.158 10.333 1.00 60.72 198 PRO A C 1
ATOM 1568 O O . PRO A 1 198 ? -20.487 13.497 11.176 1.00 60.72 198 PRO A O 1
ATOM 1571 N N . ALA A 1 199 ? -22.485 13.797 10.189 1.00 69.94 199 ALA A N 1
ATOM 1572 C CA . ALA A 1 199 ? -22.917 14.909 11.042 1.00 69.94 199 ALA A CA 1
ATOM 1573 C C . ALA A 1 199 ? -23.527 14.434 12.374 1.00 69.94 199 ALA A C 1
ATOM 1575 O O . ALA A 1 199 ? -23.565 15.190 13.346 1.00 69.94 199 ALA A O 1
ATOM 1576 N N . SER A 1 200 ? -23.954 13.170 12.450 1.00 58.41 200 SER A N 1
ATOM 1577 C CA . SER A 1 200 ? -24.491 12.546 13.658 1.00 58.41 200 SER A CA 1
ATOM 1578 C C . SER A 1 200 ? -23.744 11.242 13.966 1.00 58.41 200 SER A C 1
ATOM 1580 O O . SER A 1 200 ? -24.195 10.163 13.568 1.00 58.41 200 SER A O 1
ATOM 1582 N N . PRO A 1 201 ? -22.616 11.285 14.708 1.00 55.91 201 PRO A N 1
ATOM 1583 C CA . PRO A 1 201 ? -21.882 10.091 15.118 1.00 55.91 201 PRO A CA 1
ATOM 1584 C C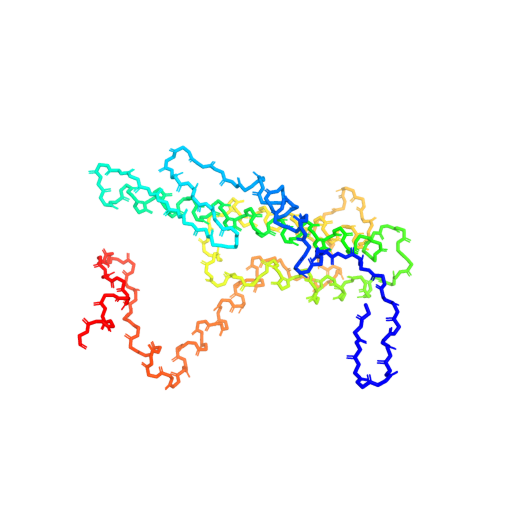 . PRO A 1 201 ? -22.673 9.330 16.195 1.00 55.91 201 PRO A C 1
ATOM 1586 O O . PRO A 1 201 ? -22.323 9.295 17.374 1.00 55.91 201 PRO A O 1
ATOM 1589 N N . ARG A 1 202 ? -23.795 8.713 15.812 1.00 52.69 202 ARG A N 1
ATOM 1590 C CA . ARG A 1 202 ? -24.537 7.809 16.689 1.00 52.69 202 ARG A CA 1
ATOM 1591 C C . ARG A 1 202 ? -23.632 6.620 17.001 1.00 52.69 202 ARG A C 1
ATOM 1593 O O . ARG A 1 202 ? -23.144 5.952 16.090 1.00 52.69 202 ARG A O 1
ATOM 1600 N N . LYS A 1 203 ? -23.461 6.309 18.290 1.00 48.09 203 LYS A N 1
ATOM 1601 C CA . LYS A 1 203 ? -22.871 5.050 18.778 1.00 48.09 203 LYS A CA 1
ATOM 1602 C C . LYS A 1 203 ? -23.747 3.865 18.336 1.00 48.09 203 LYS A C 1
ATOM 1604 O O . LYS A 1 203 ? -24.519 3.330 19.127 1.00 48.09 203 LYS A O 1
ATOM 1609 N N . LYS A 1 204 ? -23.682 3.460 17.065 1.00 54.38 204 LYS A N 1
ATOM 1610 C CA . LYS A 1 204 ? -24.372 2.262 16.567 1.00 54.38 204 LYS A CA 1
ATOM 1611 C C . LYS A 1 204 ? -23.618 1.036 17.099 1.00 54.38 204 LYS A C 1
ATOM 1613 O O . LYS A 1 204 ? -22.433 0.855 16.820 1.00 54.38 204 LYS A O 1
ATOM 1618 N N . ARG A 1 205 ? -24.284 0.225 17.932 1.00 46.44 205 ARG A N 1
ATOM 1619 C CA . ARG A 1 205 ? -23.732 -1.036 18.459 1.00 46.44 205 ARG A CA 1
ATOM 1620 C C . ARG A 1 205 ? -23.301 -1.933 17.289 1.00 46.44 205 ARG A C 1
ATOM 1622 O O . ARG A 1 205 ? -24.010 -2.031 16.294 1.00 46.44 205 ARG A O 1
ATOM 1629 N N . ARG A 1 206 ? -22.132 -2.579 17.401 1.00 45.97 206 ARG A N 1
ATOM 1630 C CA . ARG A 1 206 ? -21.587 -3.475 16.360 1.00 45.97 206 ARG A CA 1
ATOM 1631 C C . ARG A 1 206 ? -22.599 -4.578 16.012 1.00 45.97 206 ARG A C 1
ATOM 1633 O O . ARG A 1 206 ? -23.211 -5.143 16.920 1.00 45.97 206 ARG A O 1
ATOM 1640 N N . ALA A 1 207 ? -22.673 -4.953 14.733 1.00 45.69 207 ALA A N 1
ATOM 1641 C CA . ALA A 1 207 ? -23.578 -5.984 14.201 1.00 45.69 207 ALA A CA 1
ATOM 1642 C C . ALA A 1 207 ? -23.538 -7.327 14.966 1.00 45.69 207 ALA A C 1
ATOM 1644 O O . ALA A 1 207 ? -24.552 -8.005 15.075 1.00 45.69 207 ALA A O 1
ATOM 1645 N N . ARG A 1 208 ? -22.408 -7.684 15.601 1.00 40.72 208 ARG A N 1
ATOM 1646 C CA . ARG A 1 208 ? -22.305 -8.880 16.466 1.00 40.72 208 ARG A CA 1
ATOM 1647 C C . ARG A 1 208 ? -23.314 -8.914 17.621 1.00 40.72 208 ARG A C 1
ATOM 1649 O O . ARG A 1 208 ? -23.686 -9.996 18.047 1.00 40.72 208 ARG A O 1
ATOM 1656 N N . SER A 1 209 ? -23.764 -7.759 18.112 1.00 39.78 209 SER A N 1
ATOM 1657 C CA . SER A 1 209 ? -24.785 -7.678 19.170 1.00 39.78 209 SER A CA 1
ATOM 1658 C C . SER A 1 209 ? -26.221 -7.894 18.676 1.00 39.78 209 SER A C 1
ATOM 1660 O O . SER A 1 209 ? -27.124 -7.989 19.498 1.00 39.78 209 SER A O 1
ATOM 1662 N N . GLN A 1 210 ? -26.435 -7.965 17.357 1.00 42.34 210 GLN A N 1
ATOM 1663 C CA . GLN A 1 210 ? -27.746 -8.185 16.733 1.00 42.34 210 GLN A CA 1
ATOM 1664 C C . GLN A 1 210 ? -27.955 -9.633 16.265 1.00 42.34 210 GLN A C 1
ATOM 1666 O O . GLN A 1 210 ? -29.076 -10.000 15.947 1.00 42.34 210 GLN A O 1
ATOM 1671 N N . LEU A 1 211 ? -26.900 -10.456 16.242 1.00 39.69 211 LEU A N 1
ATOM 1672 C CA . LEU A 1 211 ? -26.966 -11.878 15.870 1.00 39.69 211 LEU A CA 1
ATOM 1673 C C . LEU A 1 211 ? -27.352 -12.797 17.041 1.00 39.69 211 LEU A C 1
ATOM 1675 O O . LEU A 1 211 ? -27.464 -14.003 16.857 1.00 39.69 211 LEU A O 1
ATOM 1679 N N . ILE A 1 212 ? -27.528 -12.239 18.241 1.00 37.41 212 ILE A N 1
ATOM 1680 C CA . ILE A 1 212 ? -28.039 -12.959 19.409 1.00 37.41 212 ILE A CA 1
ATOM 1681 C C . ILE A 1 212 ? -29.410 -12.370 19.732 1.00 37.41 212 ILE A C 1
ATOM 1683 O O . ILE A 1 212 ? -29.531 -11.472 20.569 1.00 37.41 212 ILE A O 1
ATOM 1687 N N . ARG A 1 213 ? -30.431 -12.836 19.017 1.00 36.94 213 ARG A N 1
ATOM 1688 C CA . ARG A 1 213 ? -31.816 -12.855 19.482 1.00 36.94 213 ARG A CA 1
ATOM 1689 C C . ARG A 1 213 ? -32.632 -13.847 18.677 1.00 36.94 213 ARG A C 1
ATOM 1691 O O . ARG A 1 213 ? -32.421 -13.890 17.448 1.00 36.94 213 ARG A O 1
#

Organism: Araneus ventricosus (NCBI:txid182803)

Solvent-accessible surface area (backbone atoms only — not comparable to full-atom values): 13099 Å² total; per-residue (Å²): 114,56,73,59,92,94,45,70,47,76,83,75,88,80,91,74,87,67,62,87,91,44,90,58,37,65,58,55,49,54,63,68,55,62,81,60,83,81,56,95,64,37,53,79,46,75,55,90,93,49,74,48,81,45,56,73,57,100,40,76,63,55,26,49,52,49,48,52,52,48,51,54,49,46,52,51,50,53,50,51,49,55,47,50,56,50,49,59,75,40,35,70,56,37,34,79,87,28,88,60,53,63,65,59,31,50,47,49,40,61,68,62,49,44,49,68,75,48,67,63,23,66,73,56,64,79,52,60,69,72,60,53,50,55,58,40,51,50,53,49,54,51,52,32,38,52,67,64,55,61,87,87,60,56,64,72,55,56,30,58,76,69,70,47,76,54,58,72,62,48,32,51,53,51,26,54,54,51,51,54,51,59,77,71,46,88,48,65,74,64,70,66,54,75,84,86,52,88,93,56,85,69,88,71,76,61,70,78,71,69,76,72,122

Mean predicted aligned error: 13.41 Å

pLDDT: mean 80.04, std 12.18, range [36.94, 94.88]

Sequence (213 aa):
TVRVGNSFSSGRTIEAGVVQGSKLGPQCFSIFVNDITRNQETLLCMYADDTAIMSTGVSQQAITDNLNSYLAELGRWLIQWKIKAAKQKLYPLLGKHSKLSLDNKLLTYKSLLRPIITYASPVWGAAAKTHLKKIESLQNAIARQITNSPWYFRNKNILKDLKLQTIAKHTLKIAKTFFRKIDNSDNTAIQSIPEYDPASPRKKRRARSQLIR

Secondary structure (DSSP, 8-state):
--EETTEEPPP---SSS--TT-TTHHHHHHHHHTT---BTTEEEEEETTEEEEEE--SSHHHHHHHHHHHHHHHHHHHHHHHHHHHHHHHHHHHSTT--S-HHHHHHHIIIIIHHHHHTTHHHHTTS-HHHHHHHHHHHHHHHHHHHT--TTS-HHHHHHHTTPPPHHHHHHHHHHHHHHHHHT---HHHHTSPP--TTS---PPPGGGTS--

Radius of gyration: 22.37 Å; Cα contacts (8 Å, |Δi|>4): 133; chains: 1; bounding box: 53×62×52 Å

InterPro domains:
  IPR000477 Reverse transcriptase domain [PF00078] (7-90)
  IPR000477 Reverse transcriptase domain [PS50878] (1-114)

Foldseek 3Di:
DDDDDPDDDDDDDDPDADDPPDPCRVVVQCVVCVPQDDDPQWDWDDDRVDIDIAGDDPDPVSRVVSVVVSVVVRVLVVLVVLLVVQCVVCCCCLAPPHPDDLVVNLVCCVPRVLCSLQVCLLPCLPPDPVVLVVSQVVVLVSLCRSVVDDPPDDSVVSCVVSVHDGSSVVSVVVNVVVVVCLVPDPDPVSVPPDDDDPVDPPPDDDCVVVVPD